Protein AF-E8V8D9-F1 (afdb_monomer_lite)

Sequence (292 aa):
MGFRNRLVLILILAASCVAQAQTLTTQAAMHTWVTSLYSFSPSKISKAQQSQKSQQMDQFWKDVKADPETTLPLLRVELADASNPPFFMMDGTSLLLSLSKETADGDLAAQALPRADLKDVVLSVYFSTVHDLSMSGADTTQAGLHILDDPKFRVSLPQHTTTLSQPISLVYLLLPVDQNLWLQAALDRFASEKDEVAQVSLLTLFFFSQTKEGDQILAATAQDSSRSETVRNEAAKWIKAAKDVSTAKSKVPGSEEQIRERRAKRLGNVSDEALSDAQDMTSRIIQLRRRK

Foldseek 3Di:
DPDPVVVVVVVVVVVVVVVVVVLVVVLVVVQVLQQVLQVDFQLPDDPVVVVVSVVSVVVVLVVCVVCVVSNLVSLLVQLVDLPGHQQCLLVSLVSNVVSDPDLVSLQSNLVSQLSHDPSRDDLQSLLVSLLVSLLVAHLNQSSLLSCLVDLQRWHQDPVARDIDHNLRSSLLNPLLYDCVRHVVVLVVCLVPDDDLSSLLSSLSNLLLVLDPVSLVCLVCQLPDPVDDPSNNVSSVVSVVVLVVLQVDDDDQDDDLVVLSNVLSVLSSDDHPVSVVSSVVSSSSNSNRVVVD

Radius of gyration: 24.05 Å; chains: 1; bounding box: 55×62×77 Å

Secondary structure (DSSP, 8-state):
--SHHHHHHHHHHHHHHHHHHHHHHHHHHHHHHHHHHH-S-GGGS-HHHHHHHHHHHHHHHHHHHH-HHHHHHHHHHHHH-TTS-HHHHHHHHHHHHHH---HHHHHHHHHHGGGS-TTSS-HHHHHHHHHHHHHTT---HHHHHHGGG-TT-EEEETTTTEEEEHHHHHHHHHTTS-HHHHHHHHHHHHHH---HHHHHHHHHHHHHHT-HHHHHHHHHHHH-TTS-HHHHHHHHHHHHHHHHHHHS-----S-HHHHHHHHHHHTTS-SHHHHHHHHHHHHHHHHHHTT-

pLDDT: mean 94.17, std 9.96, range [52.66, 98.94]

Organism: Terriglobus saanensis (strain ATCC BAA-1853 / DSM 23119 / SP1PR4) (NCBI:txid401053)

Structure (mmCIF, N/CA/C/O backbone):
data_AF-E8V8D9-F1
#
_entry.id   AF-E8V8D9-F1
#
loop_
_atom_site.group_PDB
_atom_site.id
_atom_site.type_symbol
_atom_site.label_atom_id
_atom_site.label_alt_id
_atom_site.label_comp_id
_atom_site.label_asym_id
_atom_site.label_entity_id
_atom_site.label_seq_id
_atom_site.pdbx_PDB_ins_code
_atom_site.Cartn_x
_atom_site.Cartn_y
_atom_site.Cartn_z
_atom_si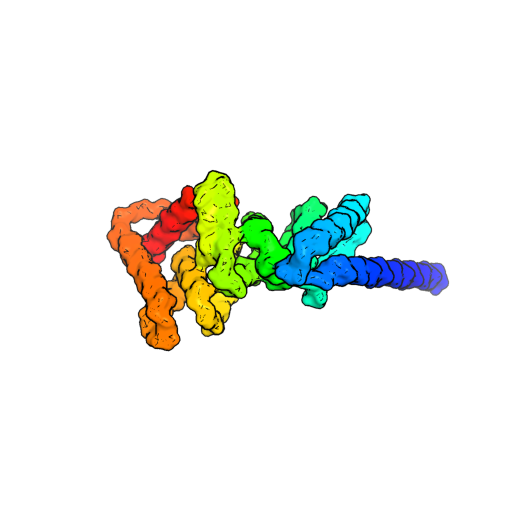te.occupancy
_atom_site.B_iso_or_equiv
_atom_site.auth_seq_id
_atom_site.auth_comp_id
_atom_site.auth_asym_id
_atom_site.auth_atom_id
_atom_site.pdbx_PDB_model_num
ATOM 1 N N . MET A 1 1 ? -6.639 -41.376 -47.874 1.00 52.66 1 MET A N 1
ATOM 2 C CA . MET A 1 1 ? -6.539 -40.075 -47.165 1.00 52.66 1 MET A CA 1
ATOM 3 C C . MET A 1 1 ? -5.257 -39.993 -46.311 1.00 52.66 1 MET A C 1
ATOM 5 O O . MET A 1 1 ? -5.349 -39.801 -45.110 1.00 52.66 1 MET A O 1
ATOM 9 N N . GLY A 1 2 ? -4.051 -40.168 -46.883 1.00 57.84 2 GLY A N 1
ATOM 10 C CA . GLY A 1 2 ? -2.847 -40.471 -46.070 1.00 57.84 2 GLY A CA 1
ATOM 11 C C . GLY A 1 2 ? -1.649 -39.512 -46.143 1.00 57.84 2 GLY A C 1
ATOM 12 O O . GLY A 1 2 ? -0.848 -39.508 -45.216 1.00 57.84 2 GLY A O 1
ATOM 13 N N . PHE A 1 3 ? -1.507 -38.700 -47.199 1.00 53.28 3 PHE A N 1
ATOM 14 C CA . PHE A 1 3 ? -0.262 -37.941 -47.442 1.00 53.28 3 PHE A CA 1
ATOM 15 C C . PHE A 1 3 ? -0.426 -36.414 -47.366 1.00 53.28 3 PHE A C 1
ATOM 17 O O . PHE A 1 3 ? 0.396 -35.740 -46.752 1.00 53.28 3 PHE A O 1
ATOM 24 N N . ARG A 1 4 ? -1.530 -35.854 -47.890 1.00 55.22 4 ARG A N 1
ATOM 25 C CA . ARG A 1 4 ? -1.790 -34.397 -47.837 1.00 55.22 4 ARG A CA 1
ATOM 26 C C . ARG A 1 4 ? -2.005 -33.882 -46.406 1.00 55.22 4 ARG A C 1
ATOM 28 O O . ARG A 1 4 ? -1.482 -32.828 -46.072 1.00 55.22 4 ARG A O 1
ATOM 35 N N . 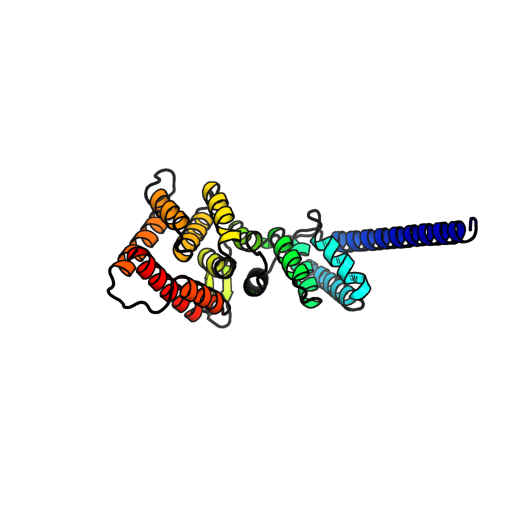ASN A 1 5 ? -2.653 -34.662 -45.533 1.00 55.91 5 ASN A N 1
ATOM 36 C CA . ASN A 1 5 ? -2.825 -34.286 -44.121 1.00 55.91 5 ASN A CA 1
ATOM 37 C C . ASN A 1 5 ? -1.514 -34.327 -43.318 1.00 55.91 5 ASN A C 1
ATOM 39 O O . ASN A 1 5 ? -1.389 -33.590 -42.348 1.00 55.91 5 ASN A O 1
ATOM 43 N N . ARG A 1 6 ? -0.523 -35.140 -43.716 1.00 60.22 6 ARG A N 1
ATOM 44 C CA . ARG A 1 6 ? 0.778 -35.209 -43.026 1.00 60.22 6 ARG A CA 1
ATOM 45 C C . ARG A 1 6 ? 1.677 -34.020 -43.372 1.00 60.22 6 ARG A C 1
ATOM 47 O O . ARG A 1 6 ? 2.356 -33.512 -42.491 1.00 60.22 6 ARG A O 1
ATOM 54 N N . LEU A 1 7 ? 1.636 -33.539 -44.617 1.00 60.78 7 LEU A N 1
ATOM 55 C CA . LEU A 1 7 ? 2.430 -32.379 -45.042 1.00 60.78 7 LEU A CA 1
ATOM 56 C C . LEU A 1 7 ? 1.933 -31.069 -44.405 1.00 60.78 7 LEU A C 1
ATOM 58 O O . LEU A 1 7 ? 2.740 -30.248 -43.981 1.00 60.78 7 LEU A O 1
ATOM 62 N N . VAL A 1 8 ? 0.609 -30.904 -44.284 1.00 61.59 8 VAL A N 1
ATOM 63 C CA . VAL A 1 8 ? -0.001 -29.743 -43.611 1.00 61.59 8 VAL A CA 1
ATOM 64 C C . VAL A 1 8 ? 0.321 -29.742 -42.113 1.00 61.59 8 VAL A C 1
ATOM 66 O O . VAL A 1 8 ? 0.660 -28.695 -41.572 1.00 61.59 8 VAL A O 1
ATOM 69 N N . LEU A 1 9 ? 0.307 -30.907 -41.452 1.00 62.16 9 LEU A N 1
ATOM 70 C CA . LEU A 1 9 ? 0.662 -31.002 -40.031 1.00 62.16 9 LEU A CA 1
ATOM 71 C C . LEU A 1 9 ? 2.132 -30.621 -39.765 1.00 62.16 9 LEU A C 1
ATOM 73 O O . LEU A 1 9 ? 2.420 -29.927 -38.796 1.00 62.16 9 LEU A O 1
ATOM 77 N N . ILE A 1 10 ? 3.054 -31.040 -40.641 1.00 64.06 10 ILE A N 1
ATOM 78 C CA . ILE A 1 10 ? 4.490 -30.727 -40.521 1.00 64.06 10 ILE A CA 1
ATOM 79 C C . ILE A 1 10 ? 4.758 -29.231 -40.759 1.00 64.06 10 ILE A C 1
ATOM 81 O O . ILE A 1 10 ? 5.558 -28.636 -40.040 1.00 64.06 10 ILE A O 1
ATOM 85 N N . LEU A 1 11 ? 4.063 -28.601 -41.714 1.00 62.53 11 LEU A N 1
ATOM 86 C CA . LEU A 1 11 ? 4.180 -27.158 -41.970 1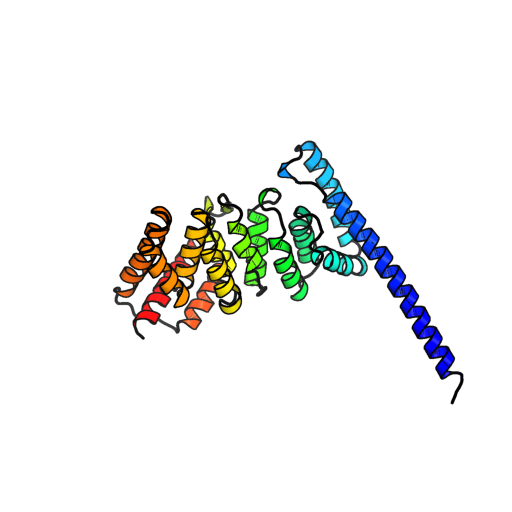.00 62.53 11 LEU A CA 1
ATOM 87 C C . LEU A 1 11 ? 3.650 -26.305 -40.805 1.00 62.53 11 LEU A C 1
ATOM 89 O O . LEU A 1 11 ? 4.269 -25.298 -40.470 1.00 62.53 11 LEU A O 1
ATOM 93 N N . ILE A 1 12 ? 2.558 -26.723 -40.154 1.00 62.66 12 ILE A N 1
ATOM 94 C CA . ILE A 1 12 ? 2.021 -26.029 -38.970 1.00 62.66 12 ILE A CA 1
ATOM 95 C C . ILE A 1 12 ? 2.999 -26.137 -37.787 1.00 62.66 12 ILE A C 1
ATOM 97 O O . ILE A 1 12 ? 3.279 -25.134 -37.137 1.00 62.66 12 ILE A O 1
ATOM 101 N N . LEU A 1 13 ? 3.584 -27.318 -37.553 1.00 62.44 13 LEU A N 1
ATOM 102 C CA . LEU A 1 13 ? 4.567 -27.524 -36.480 1.00 62.44 13 LEU A CA 1
ATOM 103 C C . LEU A 1 13 ? 5.852 -26.699 -36.681 1.00 62.44 13 LEU A C 1
ATOM 105 O O . LEU A 1 13 ? 6.349 -26.106 -35.726 1.00 62.44 13 LEU A O 1
ATOM 109 N N . ALA A 1 14 ? 6.370 -26.607 -37.911 1.00 61.59 14 ALA A N 1
ATOM 110 C CA . ALA A 1 14 ? 7.574 -25.823 -38.200 1.00 61.59 14 ALA A CA 1
ATOM 111 C C . ALA A 1 14 ? 7.356 -24.307 -38.027 1.00 61.59 14 ALA A C 1
ATOM 113 O O . ALA A 1 14 ? 8.237 -23.615 -37.517 1.00 61.59 14 ALA A O 1
ATOM 114 N N . ALA A 1 15 ? 6.177 -23.791 -38.397 1.00 61.41 15 ALA A N 1
ATOM 115 C CA . ALA A 1 15 ? 5.836 -22.379 -38.217 1.00 61.41 15 ALA A CA 1
ATOM 116 C C . ALA A 1 15 ? 5.723 -21.986 -36.730 1.00 61.41 15 ALA A C 1
ATOM 118 O O . ALA A 1 15 ? 6.167 -20.903 -36.345 1.00 61.41 15 ALA A O 1
ATOM 119 N N . SER A 1 16 ? 5.203 -22.875 -35.875 1.00 65.19 16 SER A N 1
ATOM 120 C CA . SER A 1 16 ? 5.123 -22.634 -34.427 1.00 65.19 16 SER A CA 1
ATOM 121 C C . SER A 1 16 ? 6.498 -22.541 -33.753 1.00 65.19 16 SER A C 1
ATOM 123 O O . SER A 1 16 ? 6.676 -21.713 -32.861 1.00 65.19 16 SER A O 1
ATOM 125 N N . CYS A 1 17 ? 7.488 -23.328 -34.192 1.00 64.19 17 CYS A N 1
ATOM 126 C CA . CYS A 1 17 ? 8.838 -23.284 -33.619 1.00 64.19 17 CYS A CA 1
ATOM 127 C C . CYS A 1 17 ? 9.584 -21.974 -33.929 1.00 64.19 17 CYS A C 1
ATOM 129 O O . CYS A 1 17 ? 10.284 -21.452 -33.063 1.00 64.19 17 CYS A O 1
ATOM 131 N N . VAL A 1 18 ? 9.428 -21.421 -35.140 1.00 70.00 18 VAL A N 1
ATOM 132 C CA . VAL A 1 18 ? 10.097 -20.162 -35.529 1.00 70.00 18 VAL A CA 1
ATOM 133 C C . VAL A 1 18 ? 9.517 -18.968 -34.766 1.00 70.00 18 VAL A C 1
ATOM 135 O O . VAL A 1 18 ? 10.277 -18.141 -34.264 1.00 70.00 18 VAL A O 1
ATOM 138 N N . ALA A 1 19 ? 8.191 -18.909 -34.607 1.00 67.12 19 ALA A N 1
ATOM 139 C CA . ALA A 1 19 ? 7.534 -17.844 -33.850 1.00 67.12 19 ALA A CA 1
ATOM 140 C C . ALA A 1 19 ? 7.977 -17.824 -32.374 1.00 67.12 19 ALA A C 1
ATOM 142 O O . ALA A 1 19 ? 8.321 -16.769 -31.850 1.00 67.12 19 ALA A O 1
ATOM 143 N N . GLN A 1 20 ? 8.061 -18.993 -31.726 1.00 70.00 20 GLN A N 1
ATOM 144 C CA . GLN A 1 20 ? 8.522 -19.096 -30.335 1.00 70.00 20 GLN A CA 1
ATOM 145 C C . GLN A 1 20 ? 9.980 -18.644 -30.156 1.00 70.00 20 GLN A C 1
ATOM 147 O O . GLN A 1 20 ? 10.289 -17.937 -29.197 1.00 70.00 20 GLN A O 1
ATOM 152 N N . ALA A 1 21 ? 10.877 -19.004 -31.080 1.00 67.62 21 ALA A N 1
ATOM 153 C CA . ALA A 1 21 ? 12.280 -18.589 -31.022 1.00 67.62 21 ALA A CA 1
ATOM 154 C C . ALA A 1 21 ? 12.450 -17.066 -31.174 1.00 67.62 21 ALA A C 1
ATOM 156 O O . ALA A 1 21 ? 13.284 -16.461 -30.494 1.00 67.62 21 ALA A O 1
ATOM 157 N N . GLN A 1 22 ? 11.635 -16.433 -32.024 1.00 74.75 22 GLN A N 1
ATOM 158 C CA . GLN A 1 22 ? 11.632 -14.980 -32.173 1.00 74.75 22 GLN A CA 1
ATOM 159 C C . GLN A 1 22 ? 11.125 -14.296 -30.898 1.00 74.75 22 GLN A C 1
ATOM 161 O O . GLN A 1 22 ? 11.797 -13.400 -30.396 1.00 74.75 22 GLN A O 1
ATOM 166 N N . THR A 1 23 ? 10.016 -14.764 -30.314 1.00 77.88 23 THR A N 1
ATOM 167 C CA . THR A 1 23 ? 9.485 -14.223 -29.051 1.00 77.88 23 THR A CA 1
ATOM 168 C C . THR A 1 23 ? 10.497 -14.318 -27.906 1.00 77.88 23 THR A C 1
ATOM 170 O O . THR A 1 23 ? 10.690 -13.339 -27.192 1.00 77.88 23 THR A O 1
ATOM 173 N N . LEU A 1 24 ? 11.194 -15.452 -27.753 1.00 78.81 24 LEU A N 1
ATOM 174 C CA . LEU A 1 24 ? 12.232 -15.614 -26.723 1.00 78.81 24 LEU A CA 1
ATOM 175 C C . LEU A 1 24 ? 13.404 -14.647 -26.923 1.00 78.81 24 LEU A C 1
ATOM 177 O O . LEU A 1 24 ? 13.909 -14.079 -25.957 1.00 78.81 24 LEU A O 1
ATOM 181 N N . THR A 1 25 ? 13.815 -14.435 -28.174 1.00 85.44 25 THR A N 1
ATOM 182 C CA . THR A 1 25 ? 14.891 -13.491 -28.506 1.00 85.44 25 THR A CA 1
ATOM 183 C C . THR A 1 25 ? 14.481 -12.057 -28.172 1.00 85.44 25 THR A C 1
ATOM 185 O O . THR A 1 25 ? 15.248 -11.320 -27.554 1.00 85.44 25 THR A O 1
ATOM 188 N N . THR A 1 26 ? 13.253 -11.672 -28.527 1.00 92.12 26 THR A N 1
ATOM 189 C CA . THR A 1 26 ? 12.708 -10.345 -28.227 1.00 92.12 26 THR A CA 1
ATOM 190 C C . THR A 1 26 ? 12.544 -10.127 -26.721 1.00 92.12 26 THR A C 1
ATOM 192 O O . THR A 1 26 ? 12.904 -9.061 -26.226 1.00 92.12 26 THR A O 1
ATOM 195 N N . GLN A 1 27 ? 12.089 -11.135 -25.970 1.00 96.38 27 GLN A N 1
ATOM 196 C CA . GLN A 1 27 ? 11.995 -11.044 -24.512 1.00 96.38 27 GLN A CA 1
ATOM 197 C C . GLN A 1 27 ? 13.373 -10.897 -23.858 1.00 96.38 27 GLN A C 1
ATOM 199 O O . GLN A 1 27 ? 13.558 -10.022 -23.021 1.00 96.38 27 GLN A O 1
ATOM 204 N N . ALA A 1 28 ? 14.367 -11.695 -24.261 1.00 96.12 28 ALA A N 1
ATOM 205 C CA . ALA A 1 28 ? 15.724 -11.586 -23.721 1.00 96.12 28 ALA A CA 1
ATOM 206 C C . ALA A 1 28 ? 16.354 -10.206 -23.997 1.00 96.12 28 ALA A C 1
ATOM 208 O O . ALA A 1 28 ? 17.082 -9.668 -23.156 1.00 96.12 28 ALA A O 1
ATOM 209 N N . ALA A 1 29 ? 16.053 -9.612 -25.157 1.00 96.69 29 ALA A N 1
ATOM 210 C CA . ALA A 1 29 ? 16.463 -8.250 -25.483 1.00 96.69 29 ALA A CA 1
ATOM 211 C C . ALA A 1 29 ? 15.774 -7.212 -24.580 1.00 96.69 29 ALA A C 1
ATOM 213 O O . ALA A 1 29 ? 16.458 -6.334 -24.053 1.00 96.69 29 ALA A O 1
ATOM 214 N N . MET A 1 30 ? 14.459 -7.341 -24.350 1.00 97.50 30 MET A N 1
ATOM 215 C CA . MET A 1 30 ? 13.713 -6.485 -23.417 1.00 97.50 30 MET A CA 1
ATOM 216 C C . MET A 1 30 ? 14.294 -6.569 -22.002 1.00 97.50 30 MET A C 1
ATOM 218 O O . MET A 1 30 ? 14.603 -5.538 -21.408 1.00 97.50 30 MET A O 1
ATOM 222 N N . HIS A 1 31 ? 14.536 -7.781 -21.506 1.00 98.12 31 HIS A N 1
ATOM 223 C CA . HIS A 1 31 ? 15.128 -8.008 -20.192 1.00 98.12 31 HIS A CA 1
ATOM 224 C C . HIS A 1 31 ? 16.510 -7.363 -20.065 1.00 98.12 31 HIS A C 1
ATOM 226 O O . HIS A 1 31 ? 16.802 -6.654 -19.102 1.00 98.12 31 HIS A O 1
ATOM 232 N N . THR A 1 32 ? 17.372 -7.546 -21.071 1.00 97.94 32 THR A N 1
ATOM 233 C CA . THR A 1 32 ? 18.700 -6.909 -21.107 1.00 97.94 32 THR A CA 1
ATOM 234 C C . THR A 1 32 ? 18.581 -5.384 -21.085 1.00 97.94 32 THR A C 1
ATOM 236 O O . THR A 1 32 ? 19.346 -4.697 -20.402 1.00 97.94 32 THR A O 1
ATOM 239 N N . TRP A 1 33 ? 17.607 -4.828 -21.806 1.00 97.25 33 TRP A N 1
ATOM 240 C CA . TRP A 1 33 ? 17.373 -3.391 -21.827 1.00 97.25 33 TRP A CA 1
ATOM 241 C C . TRP A 1 33 ? 16.914 -2.874 -20.461 1.00 97.25 33 TRP A C 1
ATOM 243 O O . TRP A 1 33 ? 17.556 -1.976 -19.915 1.00 97.25 33 TRP A O 1
ATOM 253 N N . VAL A 1 34 ? 15.884 -3.487 -19.870 1.00 98.31 34 VAL A N 1
ATOM 254 C CA . VAL A 1 34 ? 15.363 -3.141 -18.539 1.00 98.31 34 VAL A CA 1
ATOM 255 C C . VAL A 1 34 ? 16.462 -3.243 -17.485 1.00 98.31 34 VAL A C 1
ATOM 257 O O . VAL A 1 34 ? 16.749 -2.271 -16.785 1.00 98.31 34 VAL A O 1
ATOM 260 N N . THR A 1 35 ? 17.147 -4.380 -17.400 1.00 98.06 35 THR A N 1
ATOM 261 C CA . THR A 1 35 ? 18.202 -4.580 -16.400 1.00 98.06 35 THR A CA 1
ATOM 262 C C . THR A 1 35 ? 19.341 -3.577 -16.575 1.00 98.06 35 THR A C 1
ATOM 264 O O . THR A 1 35 ? 19.741 -2.944 -15.598 1.00 98.06 35 THR A O 1
ATOM 267 N N . SER A 1 36 ? 19.834 -3.333 -17.792 1.00 97.25 36 SER A N 1
ATOM 268 C CA . SER A 1 36 ? 20.916 -2.357 -18.018 1.00 97.25 36 SER A CA 1
ATOM 269 C C . SER A 1 36 ? 20.518 -0.914 -17.673 1.00 97.25 36 SER A C 1
ATOM 271 O O . SER A 1 36 ? 21.331 -0.135 -17.156 1.00 97.25 36 SER A O 1
ATOM 273 N N . LEU A 1 37 ? 19.260 -0.552 -17.926 1.00 97.69 37 LEU A N 1
ATOM 274 C CA . LEU A 1 37 ? 18.743 0.788 -17.696 1.00 97.69 37 LEU A CA 1
ATOM 275 C C . LEU A 1 37 ? 18.504 1.047 -16.205 1.00 97.69 37 LEU A C 1
ATOM 277 O O . LEU A 1 37 ? 19.009 2.052 -15.691 1.00 97.69 37 LEU A O 1
ATOM 281 N N . TYR A 1 38 ? 17.827 0.116 -15.522 1.00 98.19 38 TYR A N 1
ATOM 282 C CA . TYR A 1 38 ? 17.309 0.265 -14.156 1.00 98.19 38 TYR A CA 1
ATOM 283 C C . TYR A 1 38 ? 18.182 -0.353 -13.052 1.00 98.19 38 TYR A C 1
ATOM 285 O O . TYR A 1 38 ? 17.826 -0.232 -11.883 1.00 98.19 38 TYR A O 1
ATOM 293 N N . SER A 1 39 ? 19.333 -0.969 -13.360 1.00 96.94 39 SER A N 1
ATOM 294 C CA . SER A 1 39 ? 20.279 -1.482 -12.343 1.00 96.94 39 SER A CA 1
ATOM 295 C C . SER A 1 39 ? 21.044 -0.362 -11.617 1.00 96.94 39 SER A C 1
ATOM 297 O O . SER A 1 39 ? 22.272 -0.274 -11.669 1.00 96.94 39 SER A O 1
ATOM 299 N N . PHE A 1 40 ? 20.318 0.533 -10.950 1.00 96.81 40 PHE A N 1
ATOM 300 C CA . PHE A 1 40 ? 20.836 1.580 -10.076 1.00 96.81 40 PHE A CA 1
ATOM 301 C C . PHE A 1 40 ? 19.792 1.941 -9.009 1.00 96.81 40 PHE A C 1
ATOM 303 O O . PHE A 1 40 ? 18.607 1.671 -9.173 1.00 96.81 40 PHE A O 1
ATOM 310 N N . SER A 1 41 ? 20.232 2.593 -7.933 1.00 97.31 41 SER A N 1
ATOM 311 C CA . SER A 1 41 ? 19.342 3.185 -6.926 1.00 97.31 41 SER A CA 1
ATOM 312 C C . SER A 1 41 ? 19.360 4.707 -7.066 1.00 97.31 41 SER A C 1
ATOM 314 O O . SER A 1 41 ? 20.418 5.297 -6.805 1.00 97.31 41 SER A O 1
ATOM 316 N N . PRO A 1 42 ? 18.252 5.366 -7.461 1.00 96.88 42 PRO A N 1
ATOM 317 C CA . PRO A 1 42 ? 18.132 6.823 -7.488 1.00 96.88 42 PRO A CA 1
ATOM 318 C C . PRO A 1 42 ? 18.707 7.529 -6.252 1.00 96.88 42 PRO A C 1
ATOM 320 O O . PRO A 1 42 ? 19.456 8.497 -6.398 1.00 96.88 42 PRO A O 1
ATOM 323 N N . SER A 1 43 ? 18.455 7.014 -5.046 1.00 96.69 43 SER A N 1
ATOM 324 C CA . SER A 1 43 ? 18.944 7.576 -3.776 1.00 96.69 43 SER A CA 1
ATOM 325 C C . SER A 1 43 ? 20.466 7.503 -3.581 1.00 96.69 43 SER A C 1
ATOM 327 O O . SER A 1 43 ? 21.005 8.192 -2.714 1.00 96.69 43 SER A O 1
ATOM 329 N N . LYS A 1 44 ? 21.179 6.694 -4.377 1.00 97.50 44 LYS A N 1
ATOM 330 C CA . LYS A 1 44 ? 22.628 6.446 -4.250 1.00 97.50 44 LYS A CA 1
ATOM 331 C C . LYS A 1 44 ? 23.472 7.117 -5.335 1.00 97.50 44 LYS A C 1
ATOM 333 O O . LYS A 1 44 ? 24.692 6.964 -5.329 1.00 97.50 44 LYS A O 1
ATOM 338 N N . ILE A 1 45 ? 22.853 7.842 -6.264 1.00 97.38 45 ILE A N 1
ATOM 339 C CA . ILE A 1 45 ? 23.546 8.531 -7.358 1.00 97.38 45 ILE A CA 1
ATOM 340 C C . ILE A 1 45 ? 23.362 10.049 -7.267 1.00 97.38 45 ILE A C 1
ATOM 342 O O . ILE A 1 45 ? 22.433 10.557 -6.642 1.00 97.38 45 ILE A O 1
ATOM 346 N N . SER A 1 46 ? 24.270 10.798 -7.891 1.00 97.81 46 SER A N 1
ATOM 347 C CA . SER A 1 46 ? 24.198 12.262 -7.922 1.00 97.81 46 SER A CA 1
ATOM 348 C C . SER A 1 46 ? 23.037 12.765 -8.786 1.00 97.81 46 SER A C 1
ATOM 350 O O . SER A 1 46 ? 22.607 12.096 -9.724 1.00 97.81 46 SER A O 1
ATOM 352 N N . LYS A 1 47 ? 22.588 14.006 -8.559 1.00 96.25 47 LYS A N 1
ATOM 353 C CA . LYS A 1 47 ? 21.550 14.650 -9.389 1.00 96.25 47 LYS A CA 1
ATOM 354 C C . LYS A 1 47 ? 21.909 14.699 -10.880 1.00 96.25 47 LYS A C 1
ATOM 356 O O . LYS A 1 47 ? 21.034 14.554 -11.726 1.00 96.25 47 LYS A O 1
ATOM 361 N N . ALA A 1 48 ? 23.190 14.883 -11.208 1.00 97.31 48 ALA A N 1
ATOM 362 C CA . ALA A 1 48 ? 23.657 14.873 -12.595 1.00 97.31 48 ALA A CA 1
ATOM 363 C C . ALA A 1 48 ? 23.477 13.486 -13.237 1.00 97.31 48 ALA A C 1
ATOM 365 O O . ALA A 1 48 ? 22.963 13.384 -14.349 1.00 97.31 48 ALA A O 1
ATOM 366 N N . GLN A 1 49 ? 23.820 12.418 -12.507 1.00 97.31 49 GLN A N 1
ATOM 367 C CA . GLN A 1 49 ? 23.594 11.039 -12.951 1.00 97.31 49 GLN A CA 1
ATOM 368 C C . GLN A 1 49 ? 22.101 10.705 -13.041 1.00 97.31 49 GLN A C 1
ATOM 370 O O . GLN A 1 49 ? 21.696 10.052 -13.998 1.00 97.31 49 GLN A O 1
ATOM 375 N N . GLN A 1 50 ? 21.278 11.179 -12.096 1.00 95.44 50 GLN A N 1
ATOM 376 C CA . GLN A 1 50 ? 19.820 11.009 -12.154 1.00 95.44 50 GLN A CA 1
ATOM 377 C C . GLN A 1 50 ? 19.246 11.644 -13.423 1.00 95.44 50 GLN A C 1
ATOM 379 O O . GLN A 1 50 ? 18.482 10.996 -14.126 1.00 95.44 50 GLN A O 1
ATOM 384 N N . SER A 1 51 ? 19.661 12.870 -13.760 1.00 96.31 51 SER A N 1
ATOM 385 C CA . SER A 1 51 ? 19.224 13.559 -14.982 1.00 96.31 51 SER A CA 1
ATOM 386 C C . SER A 1 51 ? 19.604 12.784 -16.249 1.00 96.31 51 SER A C 1
ATOM 388 O O . SER A 1 51 ? 18.762 12.553 -17.114 1.00 96.31 51 SER A O 1
ATOM 390 N N . GLN A 1 52 ? 20.847 12.294 -16.329 1.00 96.81 52 GLN A N 1
ATOM 391 C CA . GLN A 1 52 ? 21.292 11.471 -17.456 1.00 96.81 52 GLN A CA 1
ATOM 392 C C . GLN A 1 52 ? 20.491 10.164 -17.570 1.00 96.81 52 GLN A C 1
ATOM 394 O O . GLN A 1 52 ? 20.082 9.787 -18.666 1.00 96.81 52 GLN A O 1
ATOM 399 N N . LYS A 1 53 ? 20.250 9.476 -16.447 1.00 97.06 53 LYS A N 1
ATOM 400 C CA . LYS A 1 53 ? 19.441 8.252 -16.412 1.00 97.06 53 LYS A CA 1
ATOM 401 C C . LYS A 1 53 ? 17.985 8.518 -16.790 1.00 97.06 53 LYS A C 1
ATOM 403 O O . LYS A 1 53 ? 17.428 7.746 -17.559 1.00 97.06 53 LYS A O 1
ATOM 408 N N . SER A 1 54 ? 17.406 9.630 -16.338 1.00 96.38 54 SER A N 1
ATOM 409 C CA . SER A 1 54 ? 16.047 10.051 -16.704 1.00 96.38 54 SER A CA 1
ATOM 410 C C . SER A 1 54 ? 15.878 10.168 -18.213 1.00 96.38 54 SER A C 1
ATOM 412 O O . SER A 1 54 ? 14.943 9.599 -18.752 1.00 96.38 54 SER A O 1
ATOM 414 N N . GLN A 1 55 ? 16.825 10.796 -18.915 1.00 97.50 55 GLN A N 1
ATOM 415 C CA . GLN A 1 55 ? 16.758 10.920 -20.377 1.00 97.50 55 GLN A CA 1
ATOM 416 C C . GLN A 1 55 ? 16.776 9.558 -21.090 1.00 97.50 55 GLN A C 1
ATOM 418 O O . GLN A 1 55 ? 16.110 9.377 -22.107 1.00 97.50 55 GLN A O 1
ATOM 423 N N . GLN A 1 56 ? 17.530 8.589 -20.562 1.00 97.56 56 GLN A N 1
ATOM 424 C CA . GLN A 1 56 ? 17.548 7.224 -21.097 1.00 97.56 56 GLN A CA 1
ATOM 425 C C . GLN A 1 56 ? 16.214 6.504 -20.849 1.00 97.56 56 GLN A C 1
ATOM 427 O O . GLN A 1 56 ? 15.731 5.801 -21.734 1.00 97.56 56 GLN A O 1
ATOM 432 N N . MET A 1 57 ? 15.610 6.705 -19.674 1.00 97.88 57 MET A N 1
ATOM 433 C CA . MET A 1 57 ? 14.287 6.163 -19.343 1.00 97.88 57 MET A CA 1
ATOM 434 C C . MET A 1 57 ? 13.180 6.795 -20.187 1.00 97.88 57 MET A C 1
ATOM 436 O O . MET A 1 57 ? 12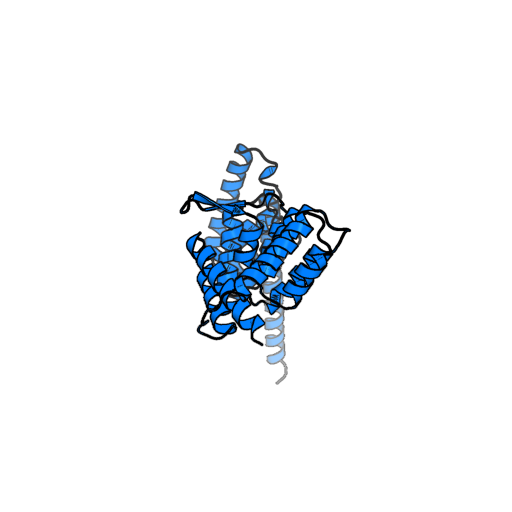.329 6.073 -20.694 1.00 97.88 57 MET A O 1
ATOM 440 N N . ASP A 1 58 ? 13.235 8.103 -20.439 1.00 98.00 58 ASP A N 1
ATOM 441 C CA . ASP A 1 58 ? 12.284 8.794 -21.316 1.00 98.00 58 ASP A CA 1
ATOM 442 C C . ASP A 1 58 ? 12.311 8.218 -22.738 1.00 98.00 58 ASP A C 1
ATOM 444 O O . ASP A 1 58 ? 11.266 8.021 -23.364 1.00 98.00 58 ASP A O 1
ATOM 448 N N . GLN A 1 59 ? 13.509 7.908 -23.245 1.00 97.81 59 GLN A N 1
ATOM 449 C CA . GLN A 1 59 ? 13.663 7.267 -24.547 1.00 97.81 59 GLN A CA 1
ATOM 450 C C . GLN A 1 59 ? 13.084 5.843 -24.544 1.00 97.81 59 GLN A C 1
ATOM 452 O O . GLN A 1 59 ? 12.324 5.508 -25.449 1.00 97.81 59 GLN A O 1
ATOM 457 N N . PHE A 1 60 ? 13.347 5.046 -23.502 1.00 98.06 60 PHE A N 1
ATOM 458 C CA . PHE A 1 60 ? 12.716 3.731 -23.326 1.00 98.06 60 PHE A CA 1
ATOM 459 C C . PHE A 1 60 ? 11.182 3.826 -23.315 1.00 98.06 60 PHE A C 1
ATOM 461 O O . PHE A 1 60 ? 10.515 3.122 -24.070 1.00 98.06 60 PHE A O 1
ATOM 468 N N . TRP A 1 61 ? 10.612 4.752 -22.539 1.00 98.38 61 TRP A N 1
ATOM 469 C CA . TRP A 1 61 ? 9.167 4.993 -22.495 1.00 98.38 61 TRP A CA 1
ATOM 470 C C . TRP A 1 61 ? 8.599 5.357 -23.863 1.00 98.38 61 TRP A C 1
ATOM 472 O O . TRP A 1 61 ? 7.537 4.864 -24.241 1.00 98.38 61 TRP A O 1
ATOM 482 N N . LYS A 1 62 ? 9.286 6.233 -24.602 1.00 98.38 62 LYS A N 1
ATOM 483 C CA . LYS A 1 62 ? 8.876 6.642 -25.946 1.00 98.38 62 LYS A CA 1
ATOM 484 C C . LYS A 1 62 ? 8.838 5.453 -26.902 1.00 98.38 62 LYS A C 1
ATOM 486 O O . LYS A 1 62 ? 7.877 5.333 -27.656 1.00 98.38 62 LYS A O 1
ATOM 491 N N . ASP A 1 63 ? 9.847 4.593 -26.853 1.00 97.19 63 ASP A N 1
ATOM 492 C CA . ASP A 1 63 ? 9.959 3.442 -27.746 1.00 97.19 63 ASP A CA 1
ATOM 493 C C . ASP A 1 63 ? 8.916 2.364 -27.419 1.00 97.19 63 ASP A C 1
ATOM 495 O O . ASP A 1 63 ? 8.262 1.861 -28.330 1.00 97.19 63 ASP A O 1
ATOM 499 N N . VAL A 1 64 ? 8.659 2.086 -26.134 1.00 97.69 64 VAL A N 1
ATOM 500 C CA . VAL A 1 64 ? 7.552 1.202 -25.718 1.00 97.69 64 VAL A CA 1
ATOM 501 C C . VAL A 1 64 ? 6.201 1.780 -26.162 1.00 97.69 64 VAL A C 1
ATOM 503 O O . VAL A 1 64 ? 5.359 1.077 -26.714 1.00 97.69 64 VAL A O 1
ATOM 506 N N . LYS A 1 65 ? 5.985 3.090 -25.997 1.00 98.00 65 LYS A N 1
ATOM 507 C CA . LYS A 1 65 ? 4.736 3.752 -26.416 1.00 98.00 65 LYS A CA 1
ATOM 508 C C . LYS A 1 65 ? 4.547 3.826 -27.932 1.00 98.00 65 LYS A C 1
ATOM 510 O O . LYS A 1 65 ? 3.416 4.008 -28.374 1.00 98.00 65 LYS A O 1
ATOM 515 N N . ALA A 1 66 ? 5.619 3.731 -28.716 1.00 98.12 66 ALA A N 1
ATOM 516 C CA . ALA A 1 66 ? 5.549 3.820 -30.172 1.00 98.12 66 ALA A CA 1
ATOM 517 C C . ALA A 1 66 ? 4.958 2.557 -30.817 1.00 98.12 66 ALA A C 1
ATOM 519 O O . ALA A 1 66 ? 4.334 2.661 -31.871 1.00 98.12 66 ALA A O 1
ATOM 520 N N . ASP A 1 67 ? 5.131 1.392 -30.187 1.00 97.00 67 ASP A N 1
ATOM 521 C CA . ASP A 1 67 ? 4.588 0.114 -30.654 1.00 97.00 67 ASP A CA 1
ATOM 522 C C . ASP A 1 67 ? 4.085 -0.739 -29.471 1.00 97.00 67 ASP A C 1
ATOM 524 O O . ASP A 1 67 ? 4.740 -1.702 -29.048 1.00 97.00 67 ASP A O 1
ATOM 528 N N . PRO A 1 68 ? 2.932 -0.376 -28.877 1.00 96.31 68 PRO A N 1
ATOM 529 C CA . PRO A 1 68 ? 2.394 -1.090 -27.726 1.00 96.31 68 PRO A CA 1
ATOM 530 C C . PRO A 1 68 ? 1.947 -2.516 -28.071 1.00 96.31 68 PRO A C 1
ATOM 532 O O . PRO A 1 68 ? 1.997 -3.376 -27.198 1.00 96.31 68 PRO A O 1
ATOM 535 N N . GLU A 1 69 ? 1.556 -2.803 -29.319 1.00 95.81 69 GLU A N 1
ATOM 536 C CA . GLU A 1 69 ? 1.148 -4.156 -29.729 1.00 95.81 69 GLU A CA 1
ATOM 537 C C . GLU A 1 69 ? 2.296 -5.159 -29.561 1.00 95.81 69 GLU A C 1
ATOM 539 O O . GLU A 1 69 ? 2.086 -6.271 -29.070 1.00 95.81 69 GLU A O 1
ATOM 544 N N . THR A 1 70 ? 3.522 -4.743 -29.892 1.00 95.56 70 THR A N 1
ATOM 545 C CA . THR A 1 70 ? 4.720 -5.573 -29.720 1.00 95.56 70 THR A CA 1
ATOM 546 C C . THR A 1 70 ? 5.279 -5.513 -28.299 1.00 95.56 70 THR A C 1
ATOM 548 O O . THR A 1 70 ? 5.719 -6.530 -27.763 1.00 95.56 70 THR A O 1
ATOM 551 N N . THR A 1 71 ? 5.308 -4.333 -27.676 1.00 96.44 71 THR A N 1
ATOM 552 C CA . THR A 1 71 ? 6.090 -4.112 -26.446 1.00 96.44 71 THR A CA 1
ATOM 553 C C . THR A 1 71 ? 5.314 -4.348 -25.154 1.00 96.44 71 THR A C 1
ATOM 555 O O . THR A 1 71 ? 5.913 -4.760 -24.159 1.00 96.44 71 THR A O 1
ATOM 558 N N . LEU A 1 72 ? 3.990 -4.161 -25.146 1.00 97.50 72 LEU A N 1
ATOM 559 C CA . LEU A 1 72 ? 3.167 -4.349 -23.949 1.00 97.50 72 LEU A CA 1
ATOM 560 C C . LEU A 1 72 ? 3.201 -5.799 -23.425 1.00 97.50 72 LEU A C 1
ATOM 562 O O . LEU A 1 72 ? 3.378 -5.974 -22.217 1.00 97.50 72 LEU A O 1
ATOM 566 N N . PRO A 1 73 ? 3.118 -6.854 -24.268 1.00 98.12 73 PRO A N 1
ATOM 567 C CA . PRO A 1 73 ? 3.302 -8.230 -23.803 1.00 98.12 73 PRO A CA 1
ATOM 568 C C . PRO A 1 73 ? 4.662 -8.464 -23.134 1.00 98.12 73 PRO A C 1
ATOM 570 O O . PRO A 1 73 ? 4.729 -9.164 -22.127 1.00 98.12 73 PRO A O 1
ATOM 573 N N . LEU A 1 74 ? 5.730 -7.845 -23.648 1.00 98.12 74 LEU A N 1
ATOM 574 C CA . LEU A 1 74 ? 7.077 -7.974 -23.084 1.00 98.12 74 LEU A CA 1
ATOM 575 C C . LEU A 1 74 ? 7.179 -7.260 -21.734 1.00 98.12 74 LEU A C 1
ATOM 577 O O . LEU A 1 74 ? 7.732 -7.812 -20.787 1.00 98.12 74 LEU A O 1
ATOM 581 N N . LEU A 1 75 ? 6.601 -6.056 -21.632 1.00 98.56 75 LEU A N 1
ATOM 582 C CA . LEU A 1 75 ? 6.542 -5.282 -20.392 1.00 98.56 75 LEU A CA 1
ATOM 583 C C . LEU A 1 75 ? 5.813 -6.050 -19.282 1.00 98.56 75 LEU A C 1
ATOM 585 O O . LEU A 1 75 ? 6.265 -6.046 -18.139 1.00 98.56 75 LEU A O 1
ATOM 589 N N . ARG A 1 76 ? 4.721 -6.750 -19.616 1.00 98.69 76 ARG A N 1
ATOM 590 C CA . ARG A 1 76 ? 3.997 -7.609 -18.666 1.00 98.69 76 ARG A CA 1
ATOM 591 C C . ARG A 1 76 ? 4.888 -8.724 -18.112 1.00 98.69 76 ARG A C 1
ATOM 593 O O . ARG A 1 76 ? 4.873 -8.971 -16.909 1.00 98.69 76 ARG A O 1
ATOM 600 N N . VAL A 1 77 ? 5.690 -9.364 -18.966 1.00 98.56 77 VAL A N 1
ATOM 601 C CA . VAL A 1 77 ? 6.650 -10.396 -18.537 1.00 98.56 77 VAL A CA 1
ATOM 602 C C . VAL A 1 77 ? 7.717 -9.801 -17.616 1.00 98.56 77 VAL A C 1
ATOM 604 O O . VAL A 1 77 ? 7.983 -10.372 -16.562 1.00 98.56 77 VAL A O 1
ATOM 607 N N . GLU A 1 78 ? 8.271 -8.632 -17.949 1.00 98.62 78 GLU A N 1
ATOM 608 C CA . GLU A 1 78 ? 9.271 -7.975 -17.095 1.00 98.62 78 GLU A CA 1
ATOM 609 C C . GLU A 1 78 ? 8.693 -7.570 -15.730 1.00 98.62 78 GLU A C 1
ATOM 611 O O . GLU A 1 78 ? 9.352 -7.719 -14.703 1.00 98.62 78 GLU A O 1
ATOM 616 N N . LEU A 1 79 ? 7.447 -7.094 -15.675 1.00 98.62 79 LEU A N 1
ATOM 617 C CA . LEU A 1 79 ? 6.798 -6.774 -14.401 1.00 98.62 79 LEU A CA 1
ATOM 618 C C . LEU A 1 79 ? 6.467 -8.025 -13.583 1.00 98.62 79 LEU A C 1
ATOM 620 O O . LEU A 1 79 ? 6.477 -7.962 -12.356 1.00 98.62 79 LEU A O 1
ATOM 624 N N . ALA A 1 80 ? 6.224 -9.172 -14.215 1.00 98.50 80 ALA A N 1
ATOM 625 C CA . ALA A 1 80 ? 6.040 -10.439 -13.511 1.00 98.50 80 ALA A CA 1
ATOM 626 C C . ALA A 1 80 ? 7.358 -11.014 -12.952 1.00 98.50 80 ALA A C 1
ATOM 628 O O . ALA A 1 80 ? 7.329 -11.779 -11.988 1.00 98.50 80 ALA A O 1
ATOM 629 N N . ASP A 1 81 ? 8.513 -10.631 -13.503 1.00 98.12 81 ASP A N 1
ATOM 630 C CA . ASP A 1 81 ? 9.818 -11.140 -13.078 1.00 98.12 81 ASP A CA 1
ATOM 631 C C . ASP A 1 81 ? 10.292 -10.489 -11.765 1.00 98.12 81 ASP A C 1
ATOM 633 O O . ASP A 1 81 ? 10.575 -9.292 -11.682 1.00 98.12 81 ASP A O 1
ATOM 637 N N . ALA A 1 82 ? 10.390 -11.292 -10.704 1.00 94.75 82 ALA A N 1
ATOM 638 C CA . ALA A 1 82 ? 10.842 -10.851 -9.385 1.00 94.75 82 ALA A CA 1
ATOM 639 C C . ALA A 1 82 ? 12.346 -10.533 -9.311 1.00 94.75 82 ALA A C 1
ATOM 641 O O . ALA A 1 82 ? 12.781 -9.927 -8.333 1.00 94.75 82 ALA A O 1
ATOM 642 N N . SER A 1 83 ? 13.137 -10.930 -10.311 1.00 96.44 83 SER A N 1
ATOM 643 C CA . SER A 1 83 ? 14.572 -10.638 -10.380 1.00 96.44 83 SER A CA 1
ATOM 644 C C . SER A 1 83 ? 14.885 -9.242 -10.926 1.00 96.44 83 SER A C 1
ATOM 646 O O . SER A 1 83 ? 16.020 -8.774 -10.802 1.00 96.44 83 SER A O 1
ATOM 648 N N . ASN A 1 84 ? 13.889 -8.562 -11.501 1.00 98.44 84 ASN A N 1
ATOM 649 C CA . ASN A 1 84 ? 14.083 -7.243 -12.081 1.00 98.44 84 ASN A CA 1
ATOM 650 C C . ASN A 1 84 ? 14.370 -6.160 -11.024 1.00 98.44 84 ASN A C 1
ATOM 652 O O . ASN A 1 84 ? 13.938 -6.276 -9.873 1.00 98.44 84 ASN A O 1
ATOM 656 N N . PRO A 1 85 ? 15.082 -5.076 -11.398 1.00 98.31 85 PRO A N 1
ATOM 657 C CA . PRO A 1 85 ? 15.489 -4.047 -10.447 1.00 98.31 85 PRO A CA 1
ATOM 658 C C . PRO A 1 85 ? 14.300 -3.405 -9.704 1.00 98.31 85 PRO A C 1
ATOM 660 O O . PRO A 1 85 ? 13.311 -3.047 -10.346 1.00 98.31 85 PRO A O 1
ATOM 663 N N . PRO A 1 86 ? 14.398 -3.147 -8.384 1.00 98.06 86 PRO A N 1
ATOM 664 C CA . PRO A 1 86 ? 13.302 -2.562 -7.603 1.00 98.06 86 PRO A CA 1
ATOM 665 C C . PRO A 1 86 ? 12.765 -1.241 -8.164 1.00 98.06 86 PRO A C 1
ATOM 667 O O . PRO A 1 86 ? 11.559 -1.016 -8.184 1.00 98.06 86 PRO A O 1
ATOM 670 N N . PHE A 1 87 ? 13.637 -0.366 -8.675 1.00 97.88 87 PHE A N 1
ATOM 671 C CA . PHE A 1 87 ? 13.199 0.909 -9.244 1.00 97.88 87 PHE A CA 1
ATOM 672 C C . PHE A 1 87 ? 12.317 0.726 -10.496 1.00 97.88 87 PHE A C 1
ATOM 674 O O . PHE A 1 87 ? 11.356 1.472 -10.690 1.00 97.88 87 PHE A O 1
ATOM 681 N N . PHE A 1 88 ? 12.571 -0.320 -11.293 1.00 98.56 88 PHE A N 1
ATOM 682 C CA . PHE A 1 88 ? 11.735 -0.665 -12.445 1.00 98.56 88 PHE A CA 1
ATOM 683 C C . PHE A 1 88 ? 10.321 -1.092 -12.033 1.00 98.56 88 PHE A C 1
ATOM 685 O O . PHE A 1 88 ? 9.377 -0.821 -12.764 1.00 98.56 88 PHE A O 1
ATOM 692 N N . MET A 1 89 ? 10.134 -1.695 -10.856 1.00 98.50 89 MET A N 1
ATOM 693 C CA . MET A 1 89 ? 8.805 -2.132 -10.405 1.00 98.50 89 MET A CA 1
ATOM 694 C C . MET A 1 89 ? 7.816 -0.968 -10.299 1.00 98.50 89 MET A C 1
ATOM 696 O O . MET A 1 89 ? 6.644 -1.124 -10.632 1.00 98.50 89 MET A O 1
ATOM 700 N N . MET A 1 90 ? 8.285 0.214 -9.890 1.00 98.06 90 MET A N 1
ATOM 701 C CA . MET A 1 90 ? 7.461 1.423 -9.851 1.00 98.06 90 MET A CA 1
ATOM 702 C C . MET A 1 90 ? 7.324 2.071 -11.234 1.00 98.06 90 MET A C 1
ATOM 704 O O . MET A 1 90 ? 6.219 2.399 -11.675 1.00 98.06 90 MET A O 1
ATOM 708 N N . ASP A 1 91 ? 8.446 2.269 -11.925 1.00 98.31 91 ASP A N 1
ATOM 709 C CA . ASP A 1 91 ? 8.468 2.995 -13.196 1.00 98.31 91 ASP A CA 1
ATOM 710 C C . ASP A 1 91 ? 7.776 2.207 -14.323 1.00 98.31 91 ASP A C 1
ATOM 712 O O . ASP A 1 91 ? 6.896 2.723 -15.010 1.00 98.31 91 ASP A O 1
ATOM 716 N N . GLY A 1 92 ? 8.073 0.911 -14.435 1.00 98.44 92 GLY A N 1
ATOM 717 C CA . GLY A 1 92 ? 7.426 -0.012 -15.363 1.00 98.44 92 GLY A CA 1
ATOM 718 C C . GLY A 1 92 ? 5.929 -0.172 -15.092 1.00 98.44 92 GLY A C 1
ATOM 719 O O . GLY A 1 92 ? 5.148 -0.206 -16.040 1.00 98.44 92 GLY A O 1
ATOM 720 N N . THR A 1 93 ? 5.500 -0.182 -13.823 1.00 98.69 93 THR A N 1
ATOM 721 C CA . THR A 1 93 ? 4.068 -0.165 -13.468 1.00 98.69 93 THR A CA 1
ATOM 722 C C . THR A 1 93 ? 3.396 1.115 -13.961 1.00 98.69 93 THR A C 1
ATOM 724 O O . THR A 1 93 ? 2.322 1.068 -14.560 1.00 98.69 93 THR A O 1
ATOM 727 N N . SER A 1 94 ? 4.046 2.265 -13.772 1.00 98.44 94 SER A N 1
ATOM 728 C CA . SER A 1 94 ? 3.534 3.551 -14.259 1.00 98.44 94 SER A CA 1
ATOM 729 C C . SER A 1 94 ? 3.397 3.556 -15.787 1.00 98.44 94 SER A C 1
ATOM 731 O O . SER A 1 94 ? 2.393 4.029 -16.326 1.00 98.44 94 SER A O 1
ATOM 733 N N . LEU A 1 95 ? 4.371 2.971 -16.492 1.00 98.56 95 LEU A N 1
ATOM 734 C CA . LEU A 1 95 ? 4.326 2.797 -17.941 1.00 98.56 95 LEU A CA 1
ATOM 735 C C . LEU A 1 95 ? 3.177 1.869 -18.368 1.00 98.56 95 LEU A C 1
ATOM 737 O O . LEU A 1 95 ? 2.390 2.260 -19.234 1.00 98.56 95 LEU A O 1
ATOM 741 N N . LEU A 1 96 ? 3.027 0.705 -17.724 1.00 98.75 96 LEU A N 1
ATOM 742 C CA . LEU A 1 96 ? 1.951 -0.261 -17.977 1.00 98.75 96 LEU A CA 1
ATOM 743 C C . LEU A 1 96 ? 0.569 0.395 -17.849 1.00 98.75 96 LEU A C 1
ATOM 745 O O . LEU A 1 96 ? -0.232 0.350 -18.782 1.00 98.75 96 LEU A O 1
ATOM 749 N N . LEU A 1 97 ? 0.312 1.077 -16.731 1.00 98.50 97 LEU A N 1
ATOM 750 C CA . LEU A 1 97 ? -0.977 1.725 -16.449 1.00 98.50 97 LEU A CA 1
ATOM 751 C C . LEU A 1 97 ? -1.255 2.946 -17.346 1.00 98.50 97 LEU A C 1
ATOM 753 O O . LEU A 1 97 ? -2.407 3.383 -17.481 1.00 98.50 97 LEU A O 1
ATOM 757 N N . SER A 1 98 ? -0.215 3.501 -17.980 1.00 98.06 98 SER A N 1
ATOM 758 C CA . SER A 1 98 ? -0.358 4.540 -19.005 1.00 98.06 98 SER A CA 1
ATOM 759 C C . SER A 1 98 ? -0.770 3.986 -20.374 1.00 98.06 98 SER A C 1
ATOM 761 O O . SER A 1 98 ? -1.348 4.724 -21.169 1.00 98.06 98 SER A O 1
ATOM 763 N N . LEU A 1 99 ? -0.489 2.705 -20.636 1.00 98.19 99 LEU A N 1
ATOM 764 C CA . LEU A 1 99 ? -0.742 2.022 -21.908 1.00 98.19 99 LEU A CA 1
ATOM 765 C C . LEU A 1 99 ? -2.007 1.164 -21.892 1.00 98.19 99 LEU A C 1
ATOM 767 O O . LEU A 1 99 ? -2.617 0.962 -22.939 1.00 98.19 99 LEU A O 1
ATOM 771 N N . SER A 1 100 ? -2.406 0.672 -20.720 1.00 97.56 100 SER A N 1
ATOM 772 C CA . SER A 1 100 ? -3.520 -0.260 -20.571 1.00 97.56 100 SER A CA 1
ATOM 773 C C . SER A 1 100 ? -4.513 0.170 -19.497 1.00 97.56 100 SER A C 1
ATOM 775 O O . SER A 1 100 ? -4.178 0.865 -18.535 1.00 97.56 100 SER A O 1
ATOM 777 N N . LYS A 1 101 ? -5.763 -0.258 -19.688 1.00 96.50 101 LYS A N 1
ATOM 778 C CA . LYS A 1 101 ? -6.870 -0.164 -18.725 1.00 96.50 101 LYS A CA 1
ATOM 779 C C . LYS A 1 101 ? -7.482 -1.536 -18.426 1.00 96.50 101 LYS A C 1
ATOM 781 O O . LYS A 1 101 ? -8.565 -1.609 -17.852 1.00 96.50 101 LYS A O 1
ATOM 786 N N . GLU A 1 102 ? -6.821 -2.614 -18.845 1.00 97.88 102 GLU A N 1
ATOM 787 C CA . GLU A 1 102 ? -7.265 -3.978 -18.569 1.00 97.88 102 GLU A CA 1
ATOM 788 C C . GLU A 1 102 ? -7.121 -4.293 -17.076 1.00 97.88 102 GLU A C 1
ATOM 790 O O . GLU A 1 102 ? -6.097 -3.986 -16.465 1.00 97.88 102 GLU A O 1
ATOM 795 N N . THR A 1 103 ? -8.122 -4.954 -16.488 1.00 97.81 103 THR A N 1
ATOM 796 C CA . THR A 1 103 ? -8.090 -5.362 -15.073 1.00 97.81 103 THR A CA 1
ATOM 797 C C . THR A 1 103 ? -6.861 -6.212 -14.752 1.00 97.81 103 THR A C 1
ATOM 799 O O . THR A 1 103 ? -6.202 -5.966 -13.749 1.00 97.81 103 THR A O 1
ATOM 802 N N . ALA A 1 104 ? -6.484 -7.131 -15.649 1.00 98.25 104 ALA A N 1
ATOM 803 C CA . ALA A 1 104 ? -5.313 -7.991 -15.470 1.00 98.25 104 ALA A CA 1
ATOM 804 C C . ALA A 1 104 ? -3.992 -7.205 -15.356 1.00 98.25 104 ALA A C 1
ATOM 806 O O . ALA A 1 104 ? -3.093 -7.617 -14.626 1.00 98.25 104 ALA A O 1
ATOM 807 N N . ASP A 1 105 ? -3.877 -6.062 -16.038 1.00 98.62 105 ASP A N 1
ATOM 808 C CA . ASP A 1 105 ? -2.699 -5.196 -15.929 1.00 98.62 105 ASP A CA 1
ATOM 809 C C . ASP A 1 105 ? -2.702 -4.394 -14.625 1.00 98.62 105 ASP A C 1
ATOM 811 O O . ASP A 1 105 ? -1.641 -4.155 -14.049 1.00 98.62 105 ASP A O 1
ATOM 815 N N . GLY A 1 106 ? -3.885 -4.028 -14.123 1.00 98.56 106 GLY A N 1
ATOM 816 C CA . GLY A 1 106 ? -4.048 -3.478 -12.777 1.00 98.56 106 GLY A CA 1
ATOM 817 C C . GLY A 1 106 ? -3.630 -4.472 -11.690 1.00 98.56 106 GLY A C 1
ATOM 818 O O . GLY A 1 106 ? -2.886 -4.113 -10.778 1.00 98.56 106 GLY A O 1
ATOM 819 N N . ASP A 1 107 ? -4.031 -5.737 -11.823 1.00 98.56 107 ASP A N 1
ATOM 820 C CA . ASP A 1 107 ? -3.642 -6.802 -10.893 1.00 98.56 107 ASP A CA 1
ATOM 821 C C . ASP A 1 107 ? -2.134 -7.079 -10.946 1.00 98.56 107 ASP A C 1
ATOM 823 O O . ASP A 1 107 ? -1.489 -7.234 -9.907 1.00 98.56 107 ASP A O 1
ATOM 827 N N . LEU A 1 108 ? -1.543 -7.099 -12.147 1.00 98.75 108 LEU A N 1
ATOM 828 C CA . LEU A 1 108 ? -0.098 -7.242 -12.322 1.00 98.75 108 LEU A CA 1
ATOM 829 C C . LEU A 1 108 ? 0.665 -6.069 -11.690 1.00 98.75 108 LEU A C 1
ATOM 831 O O . LEU A 1 108 ? 1.653 -6.283 -10.986 1.00 98.75 108 LEU A O 1
ATOM 835 N N . ALA A 1 109 ? 0.194 -4.839 -11.900 1.00 98.75 109 ALA A N 1
ATOM 836 C CA . ALA A 1 109 ? 0.741 -3.642 -11.270 1.00 98.75 109 ALA A CA 1
ATOM 837 C C . ALA A 1 109 ? 0.695 -3.737 -9.736 1.00 98.75 109 ALA A C 1
ATOM 839 O O . ALA A 1 109 ? 1.710 -3.520 -9.070 1.00 98.75 109 ALA A O 1
ATOM 840 N N . ALA A 1 110 ? -0.448 -4.129 -9.168 1.00 98.69 110 ALA A N 1
ATOM 841 C CA . ALA A 1 110 ? -0.610 -4.305 -7.726 1.00 98.69 110 ALA A CA 1
ATOM 842 C C . ALA A 1 110 ? 0.350 -5.363 -7.146 1.00 98.69 110 ALA A C 1
ATOM 844 O O . ALA A 1 110 ? 0.851 -5.195 -6.034 1.00 98.69 110 ALA A O 1
ATOM 845 N N . GLN A 1 111 ? 0.670 -6.410 -7.914 1.00 98.62 111 GLN A N 1
ATOM 846 C CA . GLN A 1 111 ? 1.654 -7.441 -7.554 1.00 98.62 111 GLN A CA 1
ATOM 847 C C . GLN A 1 111 ? 3.117 -6.997 -7.749 1.00 98.62 111 GLN A C 1
ATOM 849 O O . GLN A 1 111 ? 4.032 -7.560 -7.138 1.00 98.62 111 GLN A O 1
ATOM 854 N N . ALA A 1 112 ? 3.383 -6.018 -8.615 1.00 98.69 112 ALA A N 1
ATOM 855 C CA . ALA A 1 112 ? 4.724 -5.484 -8.858 1.00 98.69 112 ALA A CA 1
ATOM 856 C C . ALA A 1 112 ? 5.146 -4.440 -7.824 1.00 98.69 112 ALA A C 1
ATOM 858 O O . ALA A 1 112 ? 6.265 -4.500 -7.317 1.00 98.69 112 ALA A O 1
ATOM 859 N N . LEU A 1 113 ? 4.243 -3.536 -7.443 1.00 98.75 113 LEU A N 1
ATOM 860 C CA . LEU A 1 113 ? 4.528 -2.420 -6.533 1.00 98.75 113 LEU A CA 1
ATOM 861 C C . LEU A 1 113 ? 5.206 -2.787 -5.193 1.00 98.75 113 LEU A C 1
ATOM 863 O O . LEU A 1 113 ? 6.133 -2.067 -4.819 1.00 98.75 113 LEU A O 1
ATOM 867 N N . PRO A 1 114 ? 4.867 -3.892 -4.493 1.00 98.56 114 PRO A N 1
ATOM 868 C CA . PRO A 1 114 ? 5.531 -4.270 -3.239 1.00 98.56 114 PRO A CA 1
ATOM 869 C C . PRO A 1 114 ? 7.026 -4.582 -3.402 1.00 98.56 114 PRO A C 1
ATOM 871 O O . PRO A 1 114 ? 7.754 -4.676 -2.421 1.00 98.56 114 PRO A O 1
ATOM 874 N N . ARG A 1 115 ? 7.503 -4.782 -4.637 1.00 98.44 115 ARG A N 1
ATOM 875 C CA . ARG A 1 115 ? 8.918 -5.040 -4.940 1.00 98.44 115 ARG A CA 1
ATOM 876 C C . ARG A 1 115 ? 9.724 -3.758 -5.169 1.00 98.44 115 ARG A C 1
ATOM 878 O O . ARG A 1 115 ? 10.937 -3.837 -5.353 1.00 98.44 115 ARG A O 1
ATOM 885 N N . ALA A 1 116 ? 9.086 -2.587 -5.177 1.00 98.31 116 ALA A N 1
ATOM 886 C CA . ALA A 1 116 ? 9.785 -1.313 -5.303 1.00 98.31 116 ALA A CA 1
ATOM 887 C C . ALA A 1 116 ? 10.531 -0.939 -4.011 1.00 98.31 116 ALA A C 1
ATOM 889 O O . ALA A 1 116 ? 10.043 -1.181 -2.909 1.00 98.31 116 ALA A O 1
ATOM 890 N N . ASP A 1 117 ? 11.691 -0.285 -4.122 1.00 98.00 117 ASP A N 1
ATOM 891 C CA . ASP A 1 117 ? 12.352 0.320 -2.957 1.00 98.00 117 ASP A CA 1
ATOM 892 C C . ASP A 1 117 ? 11.740 1.703 -2.692 1.00 98.00 117 ASP A C 1
ATOM 894 O O . ASP A 1 117 ? 11.902 2.629 -3.491 1.00 98.00 117 ASP A O 1
ATOM 898 N N . LEU A 1 118 ? 11.053 1.859 -1.555 1.00 98.12 118 LEU A N 1
ATOM 899 C CA . LEU A 1 118 ? 10.389 3.111 -1.177 1.00 98.12 118 LEU A CA 1
ATOM 900 C C . LEU A 1 118 ? 11.357 4.305 -1.071 1.00 98.12 118 LEU A C 1
ATOM 902 O O . LEU A 1 118 ? 10.933 5.449 -1.218 1.00 98.12 118 LEU A O 1
ATOM 906 N N . LYS A 1 119 ? 12.661 4.068 -0.873 1.00 97.44 119 LYS A N 1
ATOM 907 C CA . LYS A 1 119 ? 13.686 5.129 -0.824 1.00 97.44 119 LYS A CA 1
ATOM 908 C C . LYS A 1 119 ? 14.038 5.692 -2.198 1.00 97.44 119 LYS A C 1
ATOM 910 O O . LYS A 1 119 ? 14.585 6.791 -2.284 1.00 97.44 119 LYS A O 1
ATOM 915 N N . ASP A 1 120 ? 13.764 4.928 -3.248 1.00 97.25 120 ASP A N 1
ATOM 916 C CA . ASP A 1 120 ? 14.122 5.239 -4.628 1.00 97.25 120 ASP A CA 1
ATOM 917 C C . ASP A 1 120 ? 12.926 5.767 -5.441 1.00 97.25 120 ASP A C 1
ATOM 919 O O . ASP A 1 120 ? 13.086 6.126 -6.607 1.00 97.25 120 ASP A O 1
ATOM 923 N N . VAL A 1 121 ? 11.738 5.865 -4.835 1.00 96.75 121 VAL A N 1
ATOM 924 C CA . VAL A 1 121 ? 10.507 6.325 -5.494 1.00 96.75 121 VAL A CA 1
ATOM 925 C C . VAL A 1 121 ? 9.952 7.592 -4.850 1.00 96.75 121 VAL A C 1
ATOM 927 O O . VAL A 1 121 ? 10.208 7.917 -3.691 1.00 96.75 121 VAL A O 1
ATOM 930 N N . VAL A 1 122 ? 9.134 8.322 -5.607 1.00 96.25 122 VAL A N 1
ATOM 931 C CA . VAL A 1 122 ? 8.369 9.449 -5.068 1.00 96.25 122 VAL A CA 1
ATOM 932 C C . VAL A 1 122 ? 7.156 8.897 -4.315 1.00 96.25 122 VAL A C 1
ATOM 934 O O . VAL A 1 122 ? 6.213 8.408 -4.935 1.00 96.25 122 VAL A O 1
ATOM 937 N N . LEU A 1 123 ? 7.157 8.995 -2.980 1.00 97.56 123 LEU A N 1
ATOM 938 C CA . LEU A 1 123 ? 6.132 8.372 -2.124 1.00 97.56 123 LEU A CA 1
ATOM 939 C C . LEU A 1 123 ? 4.694 8.799 -2.452 1.00 97.56 123 LEU A C 1
ATOM 941 O O . LEU A 1 123 ? 3.780 7.989 -2.329 1.00 97.56 123 LEU A O 1
ATOM 945 N N . SER A 1 124 ? 4.473 10.042 -2.896 1.00 97.06 124 SER A N 1
ATOM 946 C CA . SER A 1 124 ? 3.139 10.495 -3.311 1.00 97.06 124 SER A CA 1
ATOM 947 C C . SER A 1 124 ? 2.643 9.796 -4.575 1.00 97.06 124 SER A C 1
ATOM 949 O O . SER A 1 124 ? 1.453 9.515 -4.665 1.00 97.06 124 SER A O 1
ATOM 951 N N . VAL A 1 125 ? 3.542 9.477 -5.511 1.00 96.94 125 VAL A N 1
ATOM 952 C CA . VAL A 1 125 ? 3.214 8.729 -6.734 1.00 96.94 125 VAL A CA 1
ATOM 953 C C . VAL A 1 125 ? 2.973 7.259 -6.401 1.00 96.94 125 VAL A C 1
ATOM 955 O O . VAL A 1 125 ? 2.021 6.670 -6.908 1.00 96.94 125 VAL A O 1
ATOM 958 N N . TYR A 1 126 ? 3.781 6.671 -5.509 1.00 98.62 126 TYR A N 1
ATOM 959 C CA . TYR A 1 126 ? 3.535 5.316 -5.004 1.00 98.62 126 TYR A CA 1
ATOM 960 C C . TYR A 1 126 ? 2.149 5.228 -4.353 1.00 98.62 126 TYR A C 1
ATOM 962 O O . TYR A 1 126 ? 1.325 4.408 -4.749 1.00 98.62 126 TYR A O 1
ATOM 970 N N . PHE A 1 127 ? 1.860 6.130 -3.410 1.00 98.56 127 PHE A N 1
ATOM 971 C CA . PHE A 1 127 ? 0.575 6.187 -2.722 1.00 98.56 127 PHE A CA 1
ATOM 972 C C . PHE A 1 127 ? -0.599 6.344 -3.691 1.00 98.56 127 PHE A C 1
ATOM 974 O O . PHE A 1 127 ? -1.530 5.549 -3.615 1.00 98.56 127 PHE A O 1
ATOM 981 N N . SER A 1 128 ? -0.556 7.320 -4.607 1.00 97.94 128 SER A N 1
ATOM 982 C CA . SER A 1 128 ? -1.662 7.542 -5.546 1.00 97.94 128 SER A CA 1
ATOM 983 C C . SER A 1 128 ? -1.879 6.339 -6.456 1.00 97.94 128 SER A C 1
ATOM 985 O O . SER A 1 128 ? -3.013 5.956 -6.691 1.00 97.94 128 SER A O 1
ATOM 987 N N . THR A 1 129 ? -0.803 5.687 -6.905 1.00 98.62 129 THR A N 1
ATOM 988 C CA . THR A 1 129 ? -0.906 4.500 -7.765 1.00 98.62 129 THR A CA 1
ATOM 989 C C . THR A 1 129 ? -1.566 3.334 -7.029 1.00 98.62 129 THR A C 1
ATOM 991 O O . THR A 1 129 ? -2.497 2.726 -7.549 1.00 98.62 129 THR A O 1
ATOM 994 N N . VAL A 1 130 ? -1.128 3.030 -5.801 1.00 98.81 130 VAL A N 1
ATOM 995 C CA . VAL A 1 130 ? -1.735 1.958 -4.990 1.00 98.81 130 VAL A CA 1
ATOM 996 C C . VAL A 1 130 ? -3.188 2.293 -4.637 1.00 98.81 130 VAL A C 1
ATOM 998 O O . VAL A 1 130 ? -4.041 1.410 -4.636 1.00 98.81 130 VAL A O 1
ATOM 1001 N N . HIS A 1 131 ? -3.484 3.562 -4.355 1.00 98.62 131 HIS A N 1
ATOM 1002 C CA . HIS A 1 131 ? -4.837 4.028 -4.058 1.00 98.62 131 HIS A CA 1
ATOM 1003 C C . HIS A 1 131 ? -5.768 3.925 -5.274 1.00 98.62 131 HIS A C 1
ATOM 1005 O O . HIS A 1 131 ? -6.852 3.362 -5.163 1.00 98.62 131 HIS A O 1
ATOM 1011 N N . ASP A 1 132 ? -5.336 4.362 -6.455 1.00 98.38 132 ASP A N 1
ATOM 1012 C CA . ASP A 1 132 ? -6.127 4.252 -7.687 1.00 98.38 132 ASP A CA 1
ATOM 1013 C C . ASP A 1 132 ? -6.415 2.785 -8.049 1.00 98.38 132 ASP A C 1
ATOM 1015 O O . ASP A 1 132 ? -7.529 2.440 -8.461 1.00 98.38 132 ASP A O 1
ATOM 1019 N N . LEU A 1 133 ? -5.431 1.899 -7.855 1.00 98.62 133 LEU A N 1
ATOM 1020 C CA . LEU A 1 133 ? -5.592 0.456 -8.050 1.00 98.62 133 LEU A CA 1
ATOM 1021 C C . LEU A 1 133 ? -6.594 -0.146 -7.057 1.00 98.62 133 LEU A C 1
ATOM 1023 O O . LEU A 1 133 ? -7.460 -0.919 -7.472 1.00 98.62 133 LEU A O 1
ATOM 1027 N N . SER A 1 134 ? -6.538 0.241 -5.776 1.00 98.25 134 SER A N 1
ATOM 1028 C CA . SER A 1 134 ? -7.484 -0.255 -4.768 1.00 98.25 134 SER A CA 1
ATOM 1029 C C . SER A 1 134 ? -8.913 0.198 -5.065 1.00 98.25 134 SER A C 1
ATOM 1031 O O . SER A 1 134 ? -9.850 -0.597 -4.988 1.00 98.25 134 SER A O 1
ATOM 1033 N N . MET A 1 135 ? -9.084 1.445 -5.510 1.00 97.81 135 MET A N 1
ATOM 1034 C CA . MET A 1 135 ? -10.375 1.982 -5.947 1.00 97.81 135 MET A CA 1
ATOM 1035 C C . MET A 1 135 ? -10.898 1.329 -7.232 1.00 97.81 135 MET A C 1
ATOM 1037 O O . MET A 1 135 ? -12.108 1.313 -7.462 1.00 97.81 135 MET A O 1
ATOM 1041 N N . SER A 1 136 ? -10.004 0.772 -8.050 1.00 96.75 136 SER A N 1
ATOM 1042 C CA . SER A 1 136 ? -10.339 0.021 -9.265 1.00 96.75 136 SER A CA 1
ATOM 1043 C C . SER A 1 136 ? -10.637 -1.461 -8.999 1.00 96.75 136 SER A C 1
ATOM 1045 O O . SER A 1 136 ? -10.982 -2.186 -9.931 1.00 96.75 136 SER A O 1
ATOM 1047 N N . GLY A 1 137 ? -10.542 -1.908 -7.742 1.00 95.94 137 GLY A N 1
ATOM 1048 C CA . GLY A 1 137 ? -10.855 -3.274 -7.320 1.00 95.94 137 GLY A CA 1
ATOM 1049 C C . GLY A 1 137 ? -9.694 -4.267 -7.405 1.00 95.94 137 GLY A C 1
ATOM 1050 O O . GLY A 1 137 ? -9.930 -5.455 -7.199 1.00 95.94 137 GLY A O 1
ATOM 1051 N N . ALA A 1 138 ? -8.468 -3.812 -7.687 1.00 97.94 138 ALA A N 1
ATOM 1052 C CA . ALA A 1 138 ? -7.289 -4.674 -7.646 1.00 97.94 138 ALA A CA 1
ATOM 1053 C C . ALA A 1 138 ? -6.938 -5.054 -6.197 1.00 97.94 138 ALA A C 1
ATOM 1055 O O . ALA A 1 138 ? -7.129 -4.262 -5.267 1.00 97.94 138 ALA A O 1
ATOM 1056 N N . ASP A 1 139 ? -6.370 -6.247 -5.999 1.00 98.38 139 ASP A N 1
ATOM 1057 C CA . ASP A 1 139 ? -5.842 -6.650 -4.693 1.00 98.38 139 ASP A CA 1
ATOM 1058 C C . ASP A 1 139 ? -4.512 -5.941 -4.409 1.00 98.38 139 ASP A C 1
ATOM 1060 O O . ASP A 1 139 ? -3.430 -6.390 -4.791 1.00 98.38 139 ASP A O 1
ATOM 1064 N N . THR A 1 140 ? -4.593 -4.814 -3.707 1.00 98.75 140 THR A N 1
ATOM 1065 C CA . THR A 1 140 ? -3.427 -4.020 -3.312 1.00 98.75 140 THR A CA 1
ATOM 1066 C C . THR A 1 140 ? -2.907 -4.362 -1.919 1.00 98.75 140 THR A C 1
ATOM 1068 O O . THR A 1 140 ? -2.099 -3.606 -1.377 1.00 98.75 140 THR A O 1
ATOM 1071 N N . THR A 1 141 ? -3.310 -5.496 -1.331 1.00 98.75 141 THR A N 1
ATOM 1072 C CA . THR A 1 141 ? -2.959 -5.887 0.047 1.00 98.75 141 THR A CA 1
ATOM 1073 C C . THR A 1 141 ? -1.465 -5.753 0.328 1.00 98.75 141 THR A C 1
ATOM 1075 O O . THR A 1 141 ? -1.060 -5.056 1.259 1.00 98.75 141 THR A O 1
ATOM 1078 N N . GLN A 1 142 ? -0.628 -6.391 -0.495 1.00 98.75 142 GLN A N 1
ATOM 1079 C CA . GLN A 1 142 ? 0.820 -6.381 -0.285 1.00 98.75 142 GLN A CA 1
ATOM 1080 C C . GLN A 1 142 ? 1.413 -4.989 -0.522 1.00 98.75 142 GLN A C 1
ATOM 1082 O O . GLN A 1 142 ? 2.279 -4.559 0.231 1.00 98.75 142 GLN A O 1
ATOM 1087 N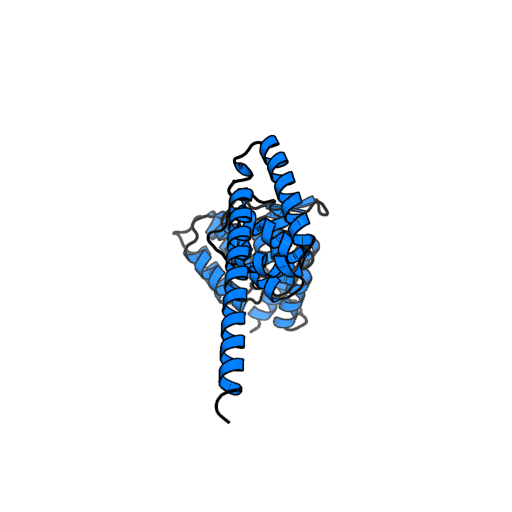 N . ALA A 1 143 ? 0.911 -4.245 -1.511 1.00 98.81 143 ALA A N 1
ATOM 1088 C CA . ALA A 1 143 ? 1.422 -2.913 -1.832 1.00 98.81 143 ALA A CA 1
ATOM 1089 C C . ALA A 1 143 ? 1.054 -1.888 -0.748 1.00 98.81 143 ALA A C 1
ATOM 1091 O O . ALA A 1 143 ? 1.848 -0.999 -0.434 1.00 98.81 143 ALA A O 1
ATOM 1092 N N . GLY A 1 144 ? -0.128 -2.038 -0.144 1.00 98.75 144 GLY A N 1
ATOM 1093 C CA . GLY A 1 144 ? -0.571 -1.263 1.006 1.00 98.75 144 GLY A CA 1
ATOM 1094 C C . GLY A 1 144 ? 0.240 -1.580 2.259 1.00 98.75 144 GLY A C 1
ATOM 1095 O O . GLY A 1 144 ? 0.676 -0.656 2.936 1.00 98.75 144 GLY A O 1
ATOM 1096 N N . LEU A 1 145 ? 0.502 -2.859 2.549 1.00 98.88 145 LEU A N 1
ATOM 1097 C CA . LEU A 1 145 ? 1.333 -3.259 3.693 1.00 98.88 145 LEU A CA 1
ATOM 1098 C C . LEU A 1 145 ? 2.816 -2.904 3.512 1.00 98.88 145 LEU A C 1
ATOM 1100 O O . LEU A 1 145 ? 3.496 -2.666 4.505 1.00 98.88 145 LEU A O 1
ATOM 1104 N N . HIS A 1 146 ? 3.307 -2.800 2.275 1.00 98.81 146 HIS A N 1
ATOM 1105 C CA . HIS A 1 146 ? 4.695 -2.433 1.973 1.00 98.81 146 HIS A CA 1
ATOM 1106 C C . HIS A 1 146 ? 5.108 -1.073 2.550 1.00 98.81 146 HIS A C 1
ATOM 1108 O O . HIS A 1 146 ? 6.258 -0.881 2.934 1.00 98.81 146 HIS A O 1
ATOM 1114 N N . ILE A 1 147 ? 4.172 -0.126 2.706 1.00 98.81 147 ILE A N 1
ATOM 1115 C CA . ILE A 1 147 ? 4.487 1.190 3.295 1.00 98.81 147 ILE A CA 1
ATOM 1116 C C . ILE A 1 147 ? 4.999 1.089 4.741 1.00 98.81 147 ILE A C 1
ATOM 1118 O O . ILE A 1 147 ? 5.587 2.042 5.254 1.00 98.81 147 ILE A O 1
ATOM 1122 N N . LEU A 1 148 ? 4.743 -0.042 5.408 1.00 98.75 148 LEU A N 1
ATOM 1123 C CA . LEU A 1 148 ? 5.191 -0.325 6.769 1.00 98.75 148 LEU A CA 1
ATOM 1124 C C . LEU A 1 148 ? 6.704 -0.555 6.852 1.00 98.75 148 LEU A C 1
ATOM 1126 O O . LEU A 1 148 ? 7.273 -0.396 7.928 1.00 98.75 148 LEU A O 1
ATOM 1130 N N . ASP A 1 149 ? 7.358 -0.861 5.730 1.00 98.44 149 ASP A N 1
ATOM 1131 C CA . ASP A 1 149 ? 8.807 -1.073 5.664 1.00 98.44 149 ASP A CA 1
ATOM 1132 C C . ASP A 1 149 ? 9.604 0.245 5.735 1.00 98.44 149 ASP A C 1
ATOM 1134 O O . ASP A 1 149 ? 10.816 0.233 5.970 1.00 98.44 149 ASP A O 1
ATOM 1138 N N . ASP A 1 150 ? 8.934 1.395 5.585 1.00 98.19 150 ASP A N 1
ATOM 1139 C CA . ASP A 1 150 ? 9.509 2.718 5.835 1.00 98.19 150 ASP A CA 1
ATOM 1140 C C . ASP A 1 150 ? 8.785 3.431 6.995 1.00 98.19 150 ASP A C 1
ATOM 1142 O O . ASP A 1 150 ? 7.733 4.042 6.782 1.00 98.19 150 ASP A O 1
ATOM 1146 N N . PRO A 1 151 ? 9.351 3.464 8.220 1.00 97.12 151 PRO A N 1
ATOM 1147 C CA . PRO A 1 151 ? 8.740 4.154 9.363 1.00 97.12 151 PRO A CA 1
ATOM 1148 C C . PRO A 1 151 ? 8.632 5.677 9.170 1.00 97.12 151 PRO A C 1
ATOM 1150 O O . PRO A 1 151 ? 7.985 6.370 9.960 1.00 97.12 151 PRO A O 1
ATOM 1153 N N . LYS A 1 152 ? 9.266 6.236 8.130 1.00 97.38 152 LYS A N 1
ATOM 1154 C CA . LYS A 1 152 ? 9.173 7.653 7.759 1.00 97.38 152 LYS A CA 1
ATOM 1155 C C . LYS A 1 152 ? 8.192 7.909 6.617 1.00 97.38 152 LYS A C 1
ATOM 1157 O O . LYS A 1 152 ? 8.088 9.066 6.204 1.00 97.38 152 LYS A O 1
ATOM 1162 N N . PHE A 1 153 ? 7.454 6.896 6.157 1.00 98.38 153 PHE A N 1
ATOM 1163 C CA . PHE A 1 153 ? 6.496 7.033 5.067 1.00 98.38 153 PHE A CA 1
ATOM 1164 C C . PHE A 1 153 ? 5.485 8.150 5.355 1.00 98.38 153 PHE A C 1
ATOM 1166 O O . PHE A 1 153 ? 4.709 8.103 6.319 1.00 98.38 153 PHE A O 1
ATOM 1173 N N . ARG A 1 154 ? 5.521 9.186 4.515 1.00 97.69 154 ARG A N 1
ATOM 1174 C CA . ARG A 1 154 ? 4.669 10.373 4.603 1.00 97.69 154 ARG A CA 1
ATOM 1175 C C . ARG A 1 154 ? 4.335 10.864 3.207 1.00 97.69 154 ARG A C 1
ATOM 1177 O O . ARG A 1 154 ? 5.217 10.964 2.356 1.00 97.69 154 ARG A O 1
ATOM 1184 N N . VAL A 1 155 ? 3.074 11.224 3.000 1.00 96.81 155 VAL A N 1
ATOM 1185 C CA . VAL A 1 155 ? 2.577 11.705 1.708 1.00 96.81 155 VAL A CA 1
ATOM 1186 C C . VAL A 1 155 ? 2.042 13.115 1.878 1.00 96.81 155 VAL A C 1
ATOM 1188 O O . VAL A 1 155 ? 1.018 13.327 2.522 1.00 96.81 155 VAL A O 1
ATOM 1191 N N . SER A 1 156 ? 2.739 14.093 1.306 1.00 94.00 156 SER A N 1
ATOM 1192 C CA . SER A 1 156 ? 2.252 15.471 1.254 1.00 94.00 156 SER A CA 1
ATOM 1193 C C . SER A 1 156 ? 1.160 15.592 0.195 1.00 94.00 156 SER A C 1
ATOM 1195 O O . SER A 1 156 ? 1.383 15.212 -0.953 1.00 94.00 156 SER A O 1
ATOM 1197 N N . LEU A 1 157 ? 0.010 16.158 0.564 1.00 86.50 157 LEU A N 1
ATOM 1198 C CA . LEU A 1 157 ? -1.100 16.465 -0.337 1.00 86.50 157 LEU A CA 1
ATOM 1199 C C . LEU A 1 157 ? -1.120 17.979 -0.593 1.00 86.50 157 LEU A C 1
ATOM 1201 O O . LEU A 1 157 ? -1.651 18.732 0.231 1.00 86.50 157 LEU A O 1
ATOM 1205 N N . PRO A 1 158 ? -0.550 18.470 -1.714 1.00 81.19 158 PRO A N 1
ATOM 1206 C CA . PRO A 1 158 ? -0.360 19.907 -1.924 1.00 81.19 158 PRO A CA 1
ATOM 1207 C C . PRO A 1 158 ? -1.662 20.715 -1.889 1.00 81.19 158 PRO A C 1
ATOM 1209 O O . PRO A 1 158 ? -1.655 21.871 -1.483 1.00 81.19 158 PRO A O 1
ATOM 1212 N N . GLN A 1 159 ? -2.780 20.099 -2.280 1.00 79.44 159 GLN A N 1
ATOM 1213 C CA . GLN A 1 159 ? -4.089 20.749 -2.374 1.00 79.44 159 GLN A CA 1
ATOM 1214 C C . GLN A 1 159 ? -4.751 21.006 -1.009 1.00 79.44 159 GLN A C 1
ATOM 1216 O O . GLN A 1 159 ? -5.659 21.828 -0.932 1.00 79.44 159 GLN A O 1
ATOM 1221 N N . HIS A 1 160 ? -4.288 20.351 0.063 1.00 76.00 160 HIS A N 1
ATOM 1222 C CA . HIS A 1 160 ? -4.924 20.408 1.387 1.00 76.00 160 HIS A CA 1
ATOM 1223 C C . HIS A 1 160 ? -3.994 20.903 2.502 1.00 76.00 160 HIS A C 1
ATOM 1225 O O . HIS A 1 160 ? -4.399 20.950 3.654 1.00 76.00 160 HIS A O 1
ATOM 1231 N N . THR A 1 161 ? -2.736 21.261 2.206 1.00 83.06 161 THR A N 1
ATOM 1232 C CA . THR A 1 161 ? -1.694 21.559 3.221 1.00 83.06 161 THR A CA 1
ATOM 1233 C C . THR A 1 161 ? -1.493 20.453 4.272 1.00 83.06 161 THR A C 1
ATOM 1235 O O . THR A 1 161 ? -0.812 20.658 5.275 1.00 83.06 161 THR A O 1
ATOM 1238 N N . THR A 1 162 ? -2.025 19.257 4.012 1.00 88.25 162 THR A N 1
ATOM 1239 C CA . THR A 1 162 ? -1.998 18.113 4.921 1.00 88.25 162 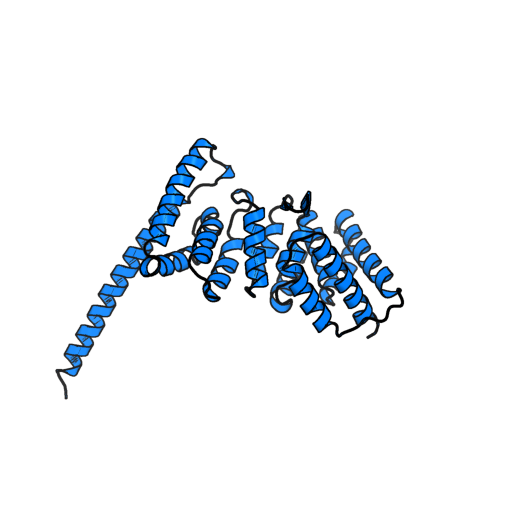THR A CA 1
ATOM 1240 C C . THR A 1 162 ? -0.966 17.095 4.456 1.00 88.25 162 THR A C 1
ATOM 1242 O O . THR A 1 162 ? -0.762 16.864 3.263 1.00 88.25 162 THR A O 1
ATOM 1245 N N . THR A 1 163 ? -0.280 16.485 5.420 1.00 95.12 163 THR A N 1
ATOM 1246 C CA . THR A 1 163 ? 0.616 15.350 5.187 1.00 95.12 163 THR A CA 1
ATOM 1247 C C . THR A 1 163 ? 0.002 14.110 5.810 1.00 95.12 163 THR A C 1
ATOM 1249 O O . THR A 1 163 ? -0.184 14.058 7.026 1.00 95.12 163 THR A O 1
ATOM 1252 N N . LEU A 1 164 ? -0.284 13.099 4.994 1.00 96.75 164 LEU A N 1
ATOM 1253 C CA . LEU A 1 164 ? -0.724 11.805 5.490 1.00 96.75 164 LEU A CA 1
ATOM 1254 C C . LEU A 1 164 ? 0.452 11.097 6.160 1.00 96.75 164 LEU A C 1
ATOM 1256 O O . LEU A 1 164 ? 1.530 10.952 5.579 1.00 96.75 164 LEU A O 1
ATOM 1260 N N . SER A 1 165 ? 0.237 10.657 7.394 1.00 97.69 165 SER A N 1
ATOM 1261 C CA . SER A 1 165 ? 1.149 9.761 8.100 1.00 97.69 165 SER A CA 1
ATOM 1262 C C . SER A 1 165 ? 0.980 8.317 7.611 1.00 97.69 165 SER A C 1
ATOM 1264 O O . SER A 1 165 ? -0.019 7.989 6.964 1.00 97.69 165 SER A O 1
ATOM 1266 N N . GLN A 1 166 ? 1.929 7.437 7.945 1.00 98.38 166 GLN A N 1
ATOM 1267 C CA . GLN A 1 166 ? 1.852 6.007 7.625 1.00 98.38 166 GLN A CA 1
ATOM 1268 C C . GLN A 1 166 ? 0.530 5.346 8.100 1.00 98.38 166 GLN A C 1
ATOM 1270 O O . GLN A 1 166 ? -0.113 4.714 7.261 1.00 98.38 166 GLN A O 1
ATOM 1275 N N . PRO A 1 167 ? 0.025 5.560 9.342 1.00 98.56 167 PRO A N 1
ATOM 1276 C CA . PRO A 1 167 ? -1.251 4.978 9.775 1.00 98.56 167 PRO A CA 1
ATOM 1277 C C . PRO A 1 167 ? -2.444 5.370 8.902 1.00 98.56 167 PRO A C 1
ATOM 1279 O O . PRO A 1 167 ? -3.263 4.530 8.542 1.00 98.56 167 PRO A O 1
ATOM 1282 N N . ILE A 1 168 ? -2.546 6.653 8.549 1.00 98.25 168 ILE A N 1
ATOM 1283 C CA . ILE A 1 168 ? -3.672 7.165 7.760 1.00 98.25 168 ILE A CA 1
ATOM 1284 C C . ILE A 1 168 ? -3.537 6.760 6.293 1.00 98.25 168 ILE A C 1
ATOM 1286 O O . ILE A 1 168 ? -4.532 6.411 5.664 1.00 98.25 168 ILE A O 1
ATOM 1290 N N . SER A 1 169 ? -2.312 6.735 5.763 1.00 98.56 169 SER A N 1
ATOM 1291 C CA . SER A 1 169 ? -2.048 6.217 4.420 1.00 98.56 169 SER A CA 1
ATOM 1292 C C . SER A 1 169 ? -2.514 4.764 4.313 1.00 98.56 169 SER A C 1
ATOM 1294 O O . SER A 1 169 ? -3.250 4.434 3.391 1.00 98.56 169 SER A O 1
ATOM 1296 N N . LEU A 1 170 ? -2.201 3.921 5.303 1.00 98.69 170 LEU A N 1
ATOM 1297 C CA . LEU A 1 170 ? -2.636 2.522 5.322 1.00 98.69 170 LEU A CA 1
ATOM 1298 C C . LEU A 1 170 ? -4.167 2.376 5.294 1.00 98.69 170 LEU A C 1
ATOM 1300 O O . LEU A 1 170 ? -4.693 1.512 4.595 1.00 98.69 170 LEU A O 1
ATOM 1304 N N . VAL A 1 171 ? -4.887 3.246 6.012 1.00 98.62 171 VAL A N 1
ATOM 1305 C CA . VAL A 1 171 ? -6.359 3.292 5.998 1.00 98.62 171 VAL A CA 1
ATOM 1306 C C . VAL A 1 171 ? -6.889 3.611 4.597 1.00 98.62 171 VAL A C 1
ATOM 1308 O O . VAL A 1 171 ? -7.794 2.920 4.131 1.00 98.62 171 VAL A O 1
ATOM 1311 N N . TYR A 1 172 ? -6.320 4.606 3.910 1.00 98.44 172 TYR A N 1
ATOM 1312 C CA . TYR A 1 172 ? -6.695 4.940 2.529 1.00 98.44 172 TYR A CA 1
ATOM 1313 C C . TYR A 1 172 ? -6.395 3.811 1.542 1.00 98.44 172 TYR A C 1
ATOM 1315 O O . TYR A 1 172 ? -7.181 3.584 0.626 1.00 98.44 172 TYR A O 1
ATOM 1323 N N . LEU A 1 173 ? -5.279 3.103 1.721 1.00 98.62 173 LEU A N 1
ATOM 1324 C CA . LEU A 1 173 ? -4.859 2.061 0.788 1.00 98.62 173 LEU A CA 1
ATOM 1325 C C . LEU A 1 173 ? -5.665 0.765 0.943 1.00 98.62 173 LEU A C 1
ATOM 1327 O O . LEU A 1 173 ? -5.970 0.141 -0.069 1.00 98.62 173 LEU A O 1
ATOM 1331 N N . LEU A 1 174 ? -6.031 0.370 2.171 1.00 98.69 174 LEU A N 1
ATOM 1332 C CA . LEU A 1 174 ? -6.620 -0.953 2.432 1.00 98.69 174 LEU A CA 1
ATOM 1333 C C . LEU A 1 174 ? -8.123 -0.954 2.723 1.00 98.69 174 LEU A C 1
ATOM 1335 O O . LEU A 1 174 ? -8.788 -1.933 2.401 1.00 98.69 174 LEU A O 1
ATOM 1339 N N . LEU A 1 175 ? -8.711 0.103 3.298 1.00 98.00 175 LEU A N 1
ATOM 1340 C CA . LEU A 1 175 ? -10.160 0.089 3.551 1.00 98.00 175 LEU A CA 1
ATOM 1341 C C . LEU A 1 175 ? -11.048 0.025 2.294 1.00 98.00 175 LEU A C 1
ATOM 1343 O O . LEU A 1 175 ? -12.169 -0.473 2.431 1.00 98.00 175 LEU A O 1
ATOM 1347 N N . PRO A 1 176 ? -10.636 0.549 1.123 1.00 97.75 176 PRO A N 1
ATOM 1348 C CA . PRO A 1 176 ? -11.398 0.355 -0.109 1.00 97.75 176 PRO A CA 1
ATOM 1349 C C . PRO A 1 176 ? -11.365 -1.079 -0.654 1.00 97.75 176 PRO A C 1
ATOM 1351 O O . PRO A 1 176 ? -12.281 -1.462 -1.376 1.00 97.75 176 PRO A O 1
ATOM 1354 N N . VAL A 1 177 ? -10.342 -1.865 -0.302 1.00 97.81 177 VAL A N 1
ATOM 1355 C CA . VAL A 1 177 ? -10.171 -3.261 -0.736 1.00 97.81 177 VAL A CA 1
ATOM 1356 C C . VAL A 1 177 ? -11.113 -4.173 0.054 1.00 97.81 177 VAL A C 1
ATOM 1358 O O . VAL A 1 177 ? -11.370 -3.927 1.239 1.00 97.81 177 VAL A O 1
ATOM 1361 N N . ASP A 1 178 ? -11.604 -5.249 -0.575 1.00 96.69 178 ASP A N 1
ATOM 1362 C CA . ASP A 1 178 ? -12.362 -6.291 0.129 1.00 96.69 178 ASP A CA 1
ATOM 1363 C C . ASP A 1 178 ? -11.567 -6.770 1.353 1.00 96.69 178 ASP A C 1
ATOM 1365 O O . ASP A 1 178 ? -10.435 -7.246 1.259 1.00 96.69 178 ASP A O 1
ATOM 1369 N N . GLN A 1 179 ? -12.189 -6.634 2.522 1.00 97.31 179 GLN A N 1
ATOM 1370 C CA . GLN A 1 179 ? -11.609 -6.984 3.811 1.00 97.31 179 GLN A CA 1
ATOM 1371 C C . GLN A 1 179 ? -11.122 -8.437 3.874 1.00 97.31 179 GLN A C 1
ATOM 1373 O O . GLN A 1 179 ? -10.165 -8.725 4.593 1.00 97.31 179 GLN A O 1
ATOM 1378 N N . ASN A 1 180 ? -11.752 -9.343 3.124 1.00 97.56 180 ASN A N 1
ATOM 1379 C CA . ASN A 1 180 ? -11.361 -10.750 3.075 1.00 97.56 180 ASN A CA 1
ATOM 1380 C C . ASN A 1 180 ? -9.982 -10.969 2.433 1.00 97.56 180 ASN A C 1
ATOM 1382 O O . ASN A 1 180 ? -9.362 -11.995 2.700 1.00 97.56 180 ASN A O 1
ATOM 1386 N N . LEU A 1 181 ? -9.494 -10.023 1.623 1.00 98.00 181 LEU A N 1
ATOM 1387 C CA . LEU A 1 181 ? -8.184 -10.110 0.975 1.00 98.00 181 LEU A CA 1
ATOM 1388 C C . LEU A 1 181 ? -7.051 -9.715 1.930 1.00 98.00 181 LEU A C 1
ATOM 1390 O O . LEU A 1 181 ? -6.037 -10.406 2.016 1.00 98.00 181 LEU A O 1
ATOM 1394 N N . TRP A 1 182 ? -7.234 -8.638 2.700 1.00 98.56 182 TRP A N 1
ATOM 1395 C CA . TRP A 1 182 ? -6.129 -8.036 3.453 1.00 98.56 182 TRP A CA 1
ATOM 1396 C C . TRP A 1 182 ? -6.119 -8.330 4.953 1.00 98.56 182 TRP A C 1
ATOM 1398 O O . TRP A 1 182 ? -5.056 -8.228 5.570 1.00 98.56 182 TRP A O 1
ATOM 1408 N N . LEU A 1 183 ? -7.256 -8.675 5.575 1.00 98.69 183 LEU A N 1
ATOM 1409 C CA . LEU A 1 183 ? -7.340 -8.763 7.040 1.00 98.69 183 LEU A CA 1
ATOM 1410 C C . LEU A 1 183 ? -6.351 -9.782 7.613 1.00 98.69 183 LEU A C 1
ATOM 1412 O O . LEU A 1 183 ? -5.624 -9.453 8.548 1.00 98.69 183 LEU A O 1
ATOM 1416 N N . GLN A 1 184 ? -6.282 -10.984 7.033 1.00 98.69 184 GLN A N 1
ATOM 1417 C CA . GLN A 1 184 ? -5.357 -12.014 7.510 1.00 98.69 184 GLN A CA 1
ATOM 1418 C C . GLN A 1 184 ? -3.896 -11.590 7.322 1.00 98.69 184 GLN A C 1
ATOM 1420 O O . GLN A 1 184 ? -3.110 -11.697 8.257 1.00 98.69 184 GLN A O 1
ATOM 1425 N N . ALA A 1 185 ? -3.547 -11.015 6.167 1.00 98.75 185 ALA A N 1
ATOM 1426 C CA . ALA A 1 185 ? -2.194 -10.524 5.916 1.00 98.75 185 ALA A CA 1
ATOM 1427 C C . ALA A 1 185 ? -1.783 -9.416 6.905 1.00 98.75 185 ALA A C 1
ATOM 1429 O O . ALA A 1 185 ? -0.650 -9.400 7.383 1.00 98.75 185 ALA A O 1
ATOM 1430 N N . ALA A 1 186 ? -2.704 -8.515 7.266 1.00 98.88 186 ALA A N 1
ATOM 1431 C CA . ALA A 1 186 ? -2.456 -7.480 8.268 1.00 98.88 186 ALA A CA 1
ATOM 1432 C C . ALA A 1 186 ? -2.271 -8.066 9.680 1.00 98.88 186 ALA A C 1
ATOM 1434 O O . ALA A 1 186 ? -1.393 -7.614 10.419 1.00 98.88 186 ALA A O 1
ATOM 1435 N N . LEU A 1 187 ? -3.067 -9.076 10.055 1.00 98.81 187 LEU A N 1
ATOM 1436 C CA . LEU A 1 187 ? -2.921 -9.805 11.321 1.00 98.81 187 LEU A CA 1
ATOM 1437 C C . LEU A 1 187 ? -1.561 -10.516 11.403 1.00 98.81 187 LEU A C 1
ATOM 1439 O O . LEU A 1 187 ? -0.848 -10.362 12.398 1.00 98.81 187 LEU A O 1
ATOM 1443 N N . ASP A 1 188 ? -1.175 -11.227 10.342 1.00 98.75 188 ASP A N 1
ATOM 1444 C CA . ASP A 1 188 ? 0.103 -11.939 10.252 1.00 98.75 188 ASP A CA 1
ATOM 1445 C C . ASP A 1 188 ? 1.283 -10.961 10.313 1.00 98.75 188 ASP A C 1
ATOM 1447 O O . ASP A 1 188 ? 2.231 -11.156 11.086 1.00 98.75 188 ASP A O 1
ATOM 1451 N N . ARG A 1 189 ? 1.195 -9.847 9.570 1.00 98.62 189 ARG A N 1
ATOM 1452 C CA . ARG A 1 189 ? 2.190 -8.773 9.629 1.00 98.62 189 ARG A CA 1
ATOM 1453 C C . ARG A 1 189 ? 2.326 -8.249 11.058 1.00 98.62 189 ARG A C 1
ATOM 1455 O O . ARG A 1 189 ? 3.439 -8.236 11.577 1.00 98.62 189 ARG A O 1
ATOM 1462 N N . PHE A 1 190 ? 1.223 -7.909 11.731 1.00 98.75 190 PHE A N 1
ATOM 1463 C CA . PHE A 1 190 ? 1.238 -7.389 13.106 1.00 98.75 190 PHE A CA 1
ATOM 1464 C C . PHE A 1 190 ? 1.856 -8.360 14.125 1.00 98.75 190 PHE A C 1
ATOM 1466 O O . PHE A 1 190 ? 2.570 -7.938 15.041 1.00 98.75 190 PHE A O 1
ATOM 1473 N N . ALA A 1 191 ? 1.610 -9.663 13.973 1.00 98.50 191 ALA A N 1
ATOM 1474 C CA . ALA A 1 191 ? 2.156 -10.683 14.864 1.00 98.50 191 ALA A CA 1
ATOM 1475 C C . ALA A 1 191 ? 3.696 -10.711 14.838 1.00 98.50 191 ALA A C 1
ATOM 1477 O O . ALA A 1 191 ? 4.335 -10.847 15.886 1.00 98.50 191 ALA A O 1
ATOM 1478 N N . SER A 1 192 ? 4.287 -10.532 13.653 1.00 97.94 192 SER A N 1
ATOM 1479 C CA . SER A 1 192 ? 5.743 -10.497 13.463 1.00 97.94 192 SER A CA 1
ATOM 1480 C C . SER A 1 192 ? 6.380 -9.112 13.637 1.00 97.94 192 SER A C 1
ATOM 1482 O O . SER A 1 192 ? 7.579 -9.037 13.916 1.00 97.94 192 SER A O 1
ATOM 1484 N N . GLU A 1 193 ? 5.596 -8.036 13.518 1.00 98.50 193 GLU A N 1
ATOM 1485 C CA . GLU A 1 193 ? 6.102 -6.665 13.445 1.00 98.50 193 GLU A CA 1
ATOM 1486 C C . GLU A 1 193 ? 6.839 -6.249 14.723 1.00 98.50 193 GLU A C 1
ATOM 1488 O O . GLU A 1 193 ? 6.380 -6.505 15.845 1.00 98.50 193 GLU A O 1
ATOM 1493 N N . LYS A 1 194 ? 7.979 -5.576 14.553 1.00 97.81 194 LYS A N 1
ATOM 1494 C CA . LYS A 1 194 ? 8.835 -5.064 15.633 1.00 97.81 194 LYS A CA 1
ATOM 1495 C C . LYS A 1 194 ? 8.935 -3.547 15.631 1.00 97.81 194 LYS A C 1
ATOM 1497 O O . LYS A 1 194 ? 9.185 -2.987 16.695 1.00 97.81 194 LYS A O 1
ATOM 1502 N N . ASP A 1 195 ? 8.731 -2.902 14.487 1.00 98.50 195 ASP A N 1
ATOM 1503 C CA . ASP A 1 195 ? 8.735 -1.449 14.406 1.00 98.50 195 ASP A CA 1
ATOM 1504 C C . ASP A 1 195 ? 7.477 -0.865 15.070 1.00 98.50 195 ASP A C 1
ATOM 1506 O O . ASP A 1 195 ? 6.346 -1.275 14.796 1.00 98.50 195 ASP A O 1
ATOM 1510 N N . GLU A 1 196 ? 7.670 0.089 15.982 1.00 98.38 196 GLU A N 1
ATOM 1511 C CA . GLU A 1 196 ? 6.570 0.678 16.751 1.00 98.38 196 GLU A CA 1
ATOM 1512 C C . GLU A 1 196 ? 5.620 1.501 15.873 1.00 98.38 196 GLU A C 1
ATOM 1514 O O . GLU A 1 196 ? 4.411 1.497 16.111 1.00 98.38 196 GLU A O 1
ATOM 1519 N N . VAL A 1 197 ? 6.144 2.195 14.854 1.00 98.50 197 VAL A N 1
ATOM 1520 C CA . VAL A 1 197 ? 5.331 3.011 13.942 1.00 98.50 197 VAL A CA 1
ATOM 1521 C C . VAL A 1 197 ? 4.442 2.096 13.109 1.00 98.50 197 VAL A C 1
ATOM 1523 O O . VAL A 1 197 ? 3.238 2.338 13.021 1.00 98.50 197 VAL A O 1
ATOM 1526 N N . ALA A 1 198 ? 4.994 1.000 12.588 1.00 98.75 198 ALA A N 1
ATOM 1527 C CA . ALA A 1 198 ? 4.232 0.002 11.849 1.00 98.75 198 ALA A CA 1
ATOM 1528 C C . ALA A 1 198 ? 3.169 -0.695 12.718 1.00 98.75 198 ALA A C 1
ATOM 1530 O O . ALA A 1 198 ? 2.025 -0.855 12.284 1.00 98.75 198 ALA A O 1
ATOM 1531 N N . GLN A 1 199 ? 3.491 -1.041 13.972 1.00 98.88 199 GLN A N 1
ATOM 1532 C CA . GLN A 1 199 ? 2.504 -1.569 14.923 1.00 98.88 199 GLN A CA 1
ATOM 1533 C C . GLN A 1 199 ? 1.353 -0.577 15.145 1.00 98.88 199 GLN A C 1
ATOM 1535 O O . GLN A 1 199 ? 0.189 -0.962 15.056 1.00 98.88 199 GLN A O 1
ATOM 1540 N N . VAL A 1 200 ? 1.652 0.705 15.376 1.00 98.81 200 VAL A N 1
ATOM 1541 C CA . VAL A 1 200 ? 0.644 1.771 15.529 1.00 98.81 200 VAL A CA 1
ATOM 1542 C C . VAL A 1 200 ? -0.208 1.941 14.264 1.00 98.81 200 VAL A C 1
ATOM 1544 O O . VAL A 1 200 ? -1.432 2.096 14.359 1.00 98.81 200 VAL A O 1
ATOM 1547 N N . SER A 1 201 ? 0.402 1.866 13.080 1.00 98.81 201 SER A N 1
ATOM 1548 C CA . SER A 1 201 ? -0.301 1.902 11.793 1.00 98.81 201 SER A CA 1
ATOM 1549 C C . SER A 1 201 ? -1.303 0.755 11.657 1.00 98.81 201 SER A C 1
ATOM 1551 O O . SER A 1 201 ? -2.466 0.985 11.318 1.00 98.81 201 SER A O 1
ATOM 1553 N N . LEU A 1 202 ? -0.896 -0.467 12.004 1.00 98.94 202 LEU A N 1
ATOM 1554 C CA . LEU A 1 202 ? -1.758 -1.650 11.971 1.00 98.94 202 LEU A CA 1
ATOM 1555 C C . LEU A 1 202 ? -2.881 -1.585 13.014 1.00 98.94 202 LEU A C 1
ATOM 1557 O O . LEU A 1 202 ? -4.027 -1.873 12.683 1.00 98.94 202 LEU A O 1
ATOM 1561 N N . LEU A 1 203 ? -2.609 -1.129 14.243 1.00 98.88 203 LEU A N 1
ATOM 1562 C CA . LEU A 1 203 ? -3.656 -0.914 15.254 1.00 98.88 203 LEU A CA 1
ATOM 1563 C C . LEU A 1 203 ? -4.698 0.111 14.786 1.00 98.88 203 LEU A C 1
ATOM 1565 O O . LEU A 1 203 ? -5.896 -0.079 15.004 1.00 98.88 203 LEU A O 1
ATOM 1569 N N . THR A 1 204 ? -4.252 1.171 14.108 1.00 98.88 204 THR A N 1
ATOM 1570 C CA . THR A 1 204 ? -5.143 2.161 13.491 1.00 98.88 204 THR A CA 1
ATOM 1571 C C . THR A 1 204 ? -6.011 1.504 12.419 1.00 98.88 204 THR A C 1
ATOM 1573 O O . THR A 1 204 ? -7.233 1.646 12.454 1.00 98.88 204 THR A O 1
ATOM 1576 N N . LEU A 1 205 ? -5.420 0.711 11.518 1.00 98.81 205 LEU A N 1
ATOM 1577 C CA . LEU A 1 205 ? -6.173 -0.056 10.523 1.00 98.81 205 LEU A CA 1
ATOM 1578 C C . LEU A 1 205 ? -7.193 -0.997 11.179 1.00 98.81 205 LEU A C 1
ATOM 1580 O O . LEU A 1 205 ? -8.347 -1.013 10.759 1.00 98.81 205 LEU A O 1
ATOM 1584 N N . PHE A 1 206 ? -6.821 -1.734 12.229 1.00 98.81 206 PHE A N 1
ATOM 1585 C CA . PHE A 1 206 ? -7.734 -2.636 12.937 1.00 98.81 206 PHE A CA 1
ATOM 1586 C C . PHE A 1 206 ? -8.905 -1.891 13.575 1.00 98.81 206 PHE A C 1
ATOM 1588 O O . PHE A 1 206 ? -10.050 -2.330 13.427 1.00 98.81 206 PHE A O 1
ATOM 1595 N N . PHE A 1 207 ? -8.661 -0.732 14.193 1.00 98.75 207 PHE A N 1
ATOM 1596 C CA . PHE A 1 207 ? -9.732 0.135 14.679 1.00 98.75 207 PHE A CA 1
ATOM 1597 C C . PHE A 1 207 ? -10.657 0.560 13.536 1.00 98.75 207 PHE A C 1
ATOM 1599 O O . PHE A 1 207 ? -11.869 0.389 13.621 1.00 98.75 207 PHE A O 1
ATOM 1606 N N . PHE A 1 208 ? -10.120 1.058 12.429 1.00 98.62 208 PHE A N 1
ATOM 1607 C CA . PHE A 1 208 ? -10.942 1.468 11.295 1.00 98.62 208 PHE A CA 1
ATOM 1608 C C . PHE A 1 208 ? -11.653 0.282 10.614 1.00 98.62 208 PHE A C 1
ATOM 1610 O O . PHE A 1 208 ? -12.769 0.432 10.117 1.00 98.62 208 PHE A O 1
ATOM 1617 N N . SER A 1 209 ? -11.090 -0.924 10.655 1.00 98.00 209 SER A N 1
ATOM 1618 C CA . SER A 1 209 ? -11.693 -2.136 10.087 1.00 98.00 209 SER A CA 1
ATOM 1619 C C . SER A 1 209 ? -13.012 -2.509 10.761 1.00 98.00 209 SER A C 1
ATOM 1621 O O . SER A 1 209 ? -13.924 -2.994 10.095 1.00 98.00 209 SER A O 1
ATOM 1623 N N . GLN A 1 210 ? -13.143 -2.241 12.066 1.00 98.00 210 GLN A N 1
ATOM 1624 C CA . GLN A 1 210 ? -14.302 -2.634 12.868 1.00 98.00 210 GLN A CA 1
ATOM 1625 C C . GLN A 1 210 ? -14.658 -4.121 12.703 1.00 98.00 210 GLN A C 1
ATOM 1627 O O . GLN A 1 210 ? -15.808 -4.473 12.437 1.00 98.00 210 GLN A O 1
ATOM 1632 N N . THR A 1 211 ? -13.658 -4.990 12.829 1.00 97.69 211 THR A N 1
ATOM 1633 C CA . THR A 1 211 ? -13.780 -6.456 12.775 1.00 97.69 211 THR A CA 1
ATOM 1634 C C . THR A 1 211 ? -13.697 -7.064 14.172 1.00 97.69 211 THR A C 1
ATOM 1636 O O . THR A 1 211 ? -13.265 -6.400 15.115 1.00 97.69 211 THR A O 1
ATOM 1639 N N . LYS A 1 212 ? -14.131 -8.321 14.342 1.00 97.44 212 LYS A N 1
ATOM 1640 C CA . LYS A 1 212 ? -14.014 -8.999 15.647 1.00 97.44 212 LYS A CA 1
ATOM 1641 C C . LYS A 1 212 ? -12.547 -9.271 15.978 1.00 97.44 212 LYS A C 1
ATOM 1643 O O . LYS A 1 212 ? -12.126 -9.073 17.110 1.00 97.44 212 LYS A O 1
ATOM 1648 N N . GLU A 1 213 ? -11.791 -9.681 14.975 1.00 98.50 213 GLU A N 1
ATOM 1649 C CA . GLU A 1 213 ? -10.366 -9.980 15.014 1.00 98.50 213 GLU A CA 1
ATOM 1650 C C . GLU A 1 213 ? -9.569 -8.712 15.349 1.00 98.50 213 GLU A C 1
ATOM 1652 O O . GLU A 1 213 ? -8.738 -8.721 16.254 1.00 98.50 213 GLU A O 1
ATOM 1657 N N . GLY A 1 214 ? -9.893 -7.583 14.707 1.00 98.31 214 GLY A N 1
ATOM 1658 C CA . GLY A 1 214 ? -9.298 -6.285 15.024 1.00 98.31 214 GLY A CA 1
ATOM 1659 C C . GLY A 1 214 ? -9.567 -5.843 16.465 1.00 98.31 214 GLY A C 1
ATOM 1660 O O . GLY A 1 214 ? -8.644 -5.411 17.156 1.00 98.31 214 GLY A O 1
ATOM 1661 N N . ASP A 1 215 ? -10.799 -6.012 16.961 1.00 98.44 215 ASP A N 1
ATOM 1662 C CA . ASP A 1 215 ? -11.137 -5.710 18.360 1.00 98.44 215 ASP A CA 1
ATOM 1663 C C . ASP A 1 215 ? -10.353 -6.595 19.346 1.00 98.44 215 ASP A C 1
ATOM 1665 O O . ASP A 1 215 ? -9.894 -6.114 20.386 1.00 98.44 215 ASP A O 1
ATOM 1669 N N . GLN A 1 216 ? -10.173 -7.881 19.022 1.00 98.62 216 GLN A N 1
ATOM 1670 C CA . GLN A 1 216 ? -9.387 -8.818 19.829 1.00 98.62 216 GLN A CA 1
ATOM 1671 C C . GLN A 1 216 ? -7.910 -8.421 19.880 1.00 98.62 216 GLN A C 1
ATOM 1673 O O . GLN A 1 216 ? -7.333 -8.400 20.968 1.00 98.62 216 GLN A O 1
ATOM 1678 N N . ILE A 1 217 ? -7.312 -8.053 18.742 1.00 98.69 217 ILE A N 1
ATOM 1679 C CA . ILE A 1 217 ? -5.924 -7.580 18.690 1.00 98.69 217 ILE A CA 1
ATOM 1680 C C . ILE A 1 217 ? -5.744 -6.302 19.506 1.00 98.69 217 ILE A C 1
ATOM 1682 O O . ILE A 1 217 ? -4.790 -6.212 20.280 1.00 98.69 217 ILE A O 1
ATOM 1686 N N . LEU A 1 218 ? -6.661 -5.337 19.390 1.00 98.75 218 LEU A N 1
ATOM 1687 C CA . LEU A 1 218 ? -6.620 -4.111 20.189 1.00 98.75 218 LEU A CA 1
ATOM 1688 C C . LEU A 1 218 ? -6.657 -4.434 21.690 1.00 98.75 218 LEU A C 1
ATOM 1690 O O . LEU A 1 218 ? -5.806 -3.963 22.446 1.00 98.75 218 LEU A O 1
ATOM 1694 N N . ALA A 1 219 ? -7.603 -5.272 22.124 1.00 98.69 219 ALA A N 1
ATOM 1695 C CA . ALA A 1 219 ? -7.746 -5.661 23.525 1.00 98.69 219 ALA A CA 1
ATOM 1696 C C . ALA A 1 219 ? -6.511 -6.399 24.065 1.00 98.69 219 ALA A C 1
ATOM 1698 O O . ALA A 1 219 ? -6.016 -6.048 25.137 1.00 98.69 219 ALA A O 1
ATOM 1699 N N . ALA A 1 220 ? -5.999 -7.381 23.317 1.00 98.69 220 ALA A N 1
ATOM 1700 C CA . ALA A 1 220 ? -4.811 -8.141 23.694 1.00 98.69 220 ALA A CA 1
ATOM 1701 C C . ALA A 1 220 ? -3.577 -7.234 23.782 1.00 98.69 220 ALA A C 1
ATOM 1703 O O . ALA A 1 220 ? -2.872 -7.242 24.788 1.00 98.69 220 ALA A O 1
ATOM 1704 N N . THR A 1 221 ? -3.365 -6.386 22.772 1.00 98.75 221 THR A N 1
ATOM 1705 C CA . THR A 1 221 ? -2.207 -5.486 22.706 1.00 98.75 221 THR A CA 1
ATOM 1706 C C . THR A 1 221 ? -2.201 -4.488 23.856 1.00 98.75 221 THR A C 1
ATOM 1708 O O . THR A 1 221 ? -1.157 -4.265 24.455 1.00 98.75 221 THR A O 1
ATOM 1711 N N . ALA A 1 222 ? -3.354 -3.923 24.229 1.00 98.69 222 ALA A N 1
ATOM 1712 C CA . ALA A 1 222 ? -3.439 -2.977 25.342 1.00 98.69 222 ALA A CA 1
ATOM 1713 C C . ALA A 1 222 ? -2.999 -3.577 26.696 1.00 98.69 222 ALA A C 1
ATOM 1715 O O . ALA A 1 222 ? -2.630 -2.828 27.599 1.00 98.69 222 ALA A O 1
ATOM 1716 N N . GLN A 1 223 ? -3.041 -4.907 26.846 1.00 98.50 223 GLN A N 1
ATOM 1717 C CA . GLN A 1 223 ? -2.667 -5.624 28.073 1.00 98.50 223 GLN A CA 1
ATOM 1718 C C . GLN A 1 223 ? -1.310 -6.346 27.974 1.00 98.50 223 GLN A C 1
ATOM 1720 O O . GLN A 1 223 ? -0.808 -6.839 28.984 1.00 98.50 223 GLN A O 1
ATOM 1725 N N . ASP A 1 224 ? -0.702 -6.415 26.789 1.00 98.25 224 ASP A N 1
ATOM 1726 C CA . ASP A 1 224 ? 0.523 -7.178 26.544 1.00 98.25 224 ASP A CA 1
ATOM 1727 C C . ASP A 1 224 ? 1.761 -6.424 27.042 1.00 98.25 224 ASP A C 1
ATOM 1729 O O . ASP A 1 224 ? 2.288 -5.541 26.368 1.00 98.25 224 ASP A O 1
ATOM 1733 N N . SER A 1 225 ? 2.259 -6.786 28.227 1.00 97.75 225 SER A N 1
ATOM 1734 C CA . SER A 1 225 ? 3.439 -6.161 28.833 1.00 97.75 225 SER A CA 1
ATOM 1735 C C . SER A 1 225 ? 4.752 -6.379 28.085 1.00 97.75 225 SER A C 1
ATOM 1737 O O . SER A 1 225 ? 5.726 -5.704 28.416 1.00 97.75 225 SER A O 1
ATOM 1739 N N . SER A 1 226 ? 4.790 -7.269 27.089 1.00 97.69 226 SER A N 1
ATOM 1740 C CA . SER A 1 226 ? 5.947 -7.423 26.204 1.00 97.69 226 SER A CA 1
ATOM 1741 C C . SER A 1 226 ? 6.003 -6.360 25.100 1.00 97.69 226 SER A C 1
ATOM 1743 O O . SER A 1 226 ? 7.058 -6.166 24.493 1.00 97.69 226 SER A O 1
ATOM 1745 N N . ARG A 1 227 ? 4.895 -5.650 24.843 1.00 98.06 227 ARG A N 1
ATOM 1746 C CA . ARG A 1 227 ? 4.833 -4.525 23.900 1.00 98.06 227 ARG A CA 1
ATOM 1747 C C . ARG A 1 227 ? 5.246 -3.227 24.584 1.00 98.06 227 ARG A C 1
ATOM 1749 O O . ARG A 1 227 ? 5.115 -3.066 25.799 1.00 98.06 227 ARG A O 1
ATOM 1756 N N . SER A 1 228 ? 5.718 -2.275 23.787 1.00 98.44 228 SER A N 1
ATOM 1757 C CA . SER A 1 228 ? 6.115 -0.971 24.305 1.00 98.44 228 SER A CA 1
ATOM 1758 C C . SER A 1 228 ? 4.929 -0.157 24.813 1.00 98.44 228 SER A C 1
ATOM 1760 O O . SER A 1 228 ? 3.774 -0.369 24.434 1.00 98.44 228 SER A O 1
ATOM 1762 N N . GLU A 1 229 ? 5.213 0.812 25.681 1.00 98.50 229 GLU A N 1
ATOM 1763 C CA . GLU A 1 229 ? 4.188 1.691 26.239 1.00 98.50 229 GLU A CA 1
ATOM 1764 C C . GLU A 1 229 ? 3.423 2.460 25.154 1.00 98.50 229 GLU A C 1
ATOM 1766 O O . GLU A 1 229 ? 2.196 2.512 25.211 1.00 98.50 229 GLU A O 1
ATOM 1771 N N . THR A 1 230 ? 4.115 2.968 24.131 1.00 98.38 230 THR A N 1
ATOM 1772 C CA . THR A 1 230 ? 3.503 3.652 22.981 1.00 98.38 230 THR A CA 1
ATOM 1773 C C . THR A 1 230 ? 2.431 2.793 22.314 1.00 98.38 230 THR A C 1
ATOM 1775 O O . THR A 1 230 ? 1.301 3.238 22.113 1.00 98.38 230 THR A O 1
ATOM 1778 N N . VAL A 1 231 ? 2.764 1.538 22.016 1.00 98.75 231 VAL A N 1
ATOM 1779 C CA . VAL A 1 231 ? 1.894 0.613 21.281 1.00 98.75 231 VAL A CA 1
ATOM 1780 C C . VAL A 1 231 ? 0.691 0.205 22.134 1.00 98.75 231 VAL A C 1
ATOM 1782 O O . VAL A 1 231 ? -0.446 0.219 21.655 1.00 98.75 231 VAL A O 1
ATOM 1785 N N . ARG A 1 232 ? 0.910 -0.082 23.425 1.00 98.75 232 ARG A N 1
ATOM 1786 C CA . ARG A 1 232 ? -0.184 -0.367 24.370 1.00 98.75 232 ARG A CA 1
ATOM 1787 C C . ARG A 1 232 ? -1.129 0.823 24.527 1.00 98.75 232 ARG A C 1
ATOM 1789 O O . ARG A 1 232 ? -2.347 0.641 24.519 1.00 98.75 232 ARG A O 1
ATOM 1796 N N . ASN A 1 233 ? -0.581 2.033 24.645 1.00 98.69 233 ASN A N 1
ATOM 1797 C CA . ASN A 1 233 ? -1.361 3.259 24.808 1.00 98.69 233 ASN A CA 1
ATOM 1798 C C . ASN A 1 233 ? -2.199 3.567 23.564 1.00 98.69 233 ASN A C 1
ATOM 1800 O O . ASN A 1 233 ? -3.358 3.961 23.699 1.00 98.69 233 ASN A O 1
ATOM 1804 N N . GLU A 1 234 ? -1.665 3.335 22.364 1.00 98.69 234 GLU A N 1
ATOM 1805 C CA . GLU A 1 234 ? -2.434 3.501 21.129 1.00 98.69 234 GLU A CA 1
ATOM 1806 C C . GLU A 1 234 ? -3.596 2.497 21.046 1.00 98.69 234 GLU A C 1
ATOM 1808 O O . GLU A 1 234 ? -4.730 2.881 20.748 1.00 98.69 234 GLU A O 1
ATOM 1813 N N . ALA A 1 235 ? -3.369 1.226 21.397 1.00 98.81 235 ALA A N 1
ATOM 1814 C CA . ALA A 1 235 ? -4.445 0.236 21.470 1.00 98.81 235 ALA A CA 1
ATOM 1815 C C . ALA A 1 235 ? -5.527 0.641 22.494 1.00 98.81 235 ALA A C 1
ATOM 1817 O O . ALA A 1 235 ? -6.724 0.626 22.191 1.00 98.81 235 ALA A O 1
ATOM 1818 N N . ALA A 1 236 ? -5.119 1.077 23.692 1.00 98.75 236 ALA A N 1
ATOM 1819 C CA . ALA A 1 236 ? -6.028 1.538 24.743 1.00 98.75 236 ALA A CA 1
ATOM 1820 C C . ALA A 1 236 ? -6.843 2.774 24.324 1.00 98.75 236 ALA A C 1
ATOM 1822 O O . ALA A 1 236 ? -8.043 2.857 24.610 1.00 98.75 236 ALA A O 1
ATOM 1823 N N . LYS A 1 237 ? -6.223 3.715 23.603 1.00 98.62 237 LYS A N 1
ATOM 1824 C CA . LYS A 1 237 ? -6.886 4.887 23.015 1.00 98.62 237 LYS A CA 1
ATOM 1825 C C . LYS A 1 237 ? -8.011 4.469 22.070 1.00 98.62 237 LYS A C 1
ATOM 1827 O O . LYS A 1 237 ? -9.119 4.994 22.198 1.00 98.62 237 LYS A O 1
ATOM 1832 N N . TRP A 1 238 ? -7.779 3.508 21.175 1.00 98.50 238 TRP A N 1
ATOM 1833 C CA . TRP A 1 238 ? -8.816 3.029 20.253 1.00 98.50 238 TRP A CA 1
ATOM 1834 C C . TRP A 1 238 ? -9.954 2.287 20.958 1.00 98.50 238 TRP A C 1
ATOM 1836 O O . TRP A 1 238 ? -11.125 2.524 20.648 1.00 98.50 238 TRP A O 1
ATOM 1846 N N . ILE A 1 239 ? -9.646 1.471 21.971 1.00 98.50 239 ILE A N 1
ATOM 1847 C CA . ILE A 1 239 ? -10.665 0.827 22.818 1.00 98.50 239 ILE A CA 1
ATOM 1848 C C . ILE A 1 239 ? -11.539 1.884 23.505 1.00 98.50 239 ILE A C 1
ATOM 1850 O O . ILE A 1 239 ? -12.772 1.774 23.506 1.00 98.50 239 ILE A O 1
ATOM 1854 N N . LYS A 1 240 ? -10.915 2.924 24.075 1.00 98.19 240 LYS A N 1
ATOM 1855 C CA . LYS A 1 240 ? -11.625 4.038 24.712 1.00 98.19 240 LYS A CA 1
ATOM 1856 C C . LYS A 1 240 ? -12.504 4.779 23.704 1.00 98.19 240 LYS A C 1
ATOM 1858 O O . LYS A 1 240 ? -13.686 4.963 23.980 1.00 98.19 240 LYS A O 1
ATOM 1863 N N . ALA A 1 241 ? -11.976 5.130 22.533 1.00 97.50 241 ALA A N 1
ATOM 1864 C CA . ALA A 1 241 ? -12.736 5.805 21.480 1.00 97.50 241 ALA A CA 1
ATOM 1865 C C . ALA A 1 241 ? -13.974 4.993 21.057 1.00 97.50 241 ALA A C 1
ATOM 1867 O O . ALA A 1 241 ? -15.083 5.526 21.010 1.00 97.50 241 ALA A O 1
ATOM 1868 N N . ALA A 1 242 ? -13.825 3.680 20.845 1.00 97.06 242 ALA A N 1
ATOM 1869 C CA . ALA A 1 242 ? -14.951 2.804 20.527 1.00 97.06 242 ALA A CA 1
ATOM 1870 C C . ALA A 1 242 ? -15.985 2.735 21.665 1.00 97.06 242 ALA A C 1
ATOM 1872 O O . ALA A 1 242 ? -17.193 2.672 21.418 1.00 97.06 242 ALA A O 1
ATOM 1873 N N . LYS A 1 243 ? -15.534 2.754 22.927 1.00 96.50 243 LYS A N 1
ATOM 1874 C CA . LYS A 1 243 ? -16.425 2.798 24.092 1.00 96.50 243 LYS A CA 1
ATOM 1875 C C . LYS A 1 243 ? -17.222 4.098 24.136 1.00 96.50 243 LYS A C 1
ATOM 1877 O O . LYS A 1 243 ? -18.445 4.021 24.249 1.00 96.50 243 LYS A O 1
ATOM 1882 N N . ASP A 1 244 ? -16.558 5.236 23.987 1.00 95.75 244 ASP A N 1
ATOM 1883 C CA . ASP A 1 244 ? -17.177 6.564 24.033 1.00 95.75 244 ASP A CA 1
ATOM 1884 C C . ASP A 1 244 ? -18.227 6.734 22.919 1.00 95.75 244 ASP A C 1
ATOM 1886 O O . ASP A 1 244 ? -19.336 7.203 23.163 1.00 95.75 244 ASP A O 1
ATOM 1890 N N . VAL A 1 245 ? -17.939 6.253 21.707 1.00 95.25 245 VAL A N 1
ATOM 1891 C CA . VAL A 1 245 ? -18.893 6.277 20.584 1.00 95.25 245 VAL A CA 1
ATOM 1892 C C . VAL A 1 245 ? -20.124 5.404 20.844 1.00 95.25 245 VAL A C 1
ATOM 1894 O O . VAL A 1 245 ? -21.242 5.755 20.456 1.00 95.25 245 VAL A O 1
ATOM 1897 N N . SER A 1 246 ? -19.940 4.252 21.487 1.00 92.25 246 SER A N 1
ATOM 1898 C CA . SER A 1 246 ? -21.027 3.293 21.690 1.00 92.25 246 SER A CA 1
ATOM 1899 C C . SER A 1 246 ? -22.060 3.709 22.738 1.00 92.25 246 SER A C 1
ATOM 1901 O O . SER A 1 246 ? -23.195 3.238 22.694 1.00 92.25 246 SER A O 1
ATOM 1903 N N . THR A 1 247 ? -21.677 4.564 23.691 1.00 91.12 247 THR A N 1
ATOM 1904 C CA . THR A 1 247 ? -22.584 5.069 24.732 1.00 91.12 247 THR A CA 1
ATOM 1905 C C . THR A 1 247 ? -23.439 6.229 24.225 1.00 91.12 247 THR A C 1
ATOM 1907 O O . THR A 1 247 ? -24.465 6.549 24.831 1.00 91.12 247 THR A O 1
ATOM 1910 N N . ALA A 1 248 ? -23.067 6.831 23.091 1.00 89.56 248 ALA A N 1
ATOM 1911 C CA . ALA A 1 248 ? -23.852 7.867 22.444 1.00 89.56 248 ALA A CA 1
ATOM 1912 C C . ALA A 1 248 ? -25.174 7.292 21.904 1.00 89.56 248 ALA A C 1
ATOM 1914 O O . ALA A 1 248 ? -25.212 6.386 21.068 1.00 89.56 248 ALA A O 1
ATOM 1915 N N . LYS A 1 249 ? -26.297 7.846 22.373 1.00 80.25 249 LYS A N 1
ATOM 1916 C CA . LYS A 1 249 ? -27.633 7.489 21.886 1.00 80.25 249 LYS A CA 1
ATOM 1917 C C . LYS A 1 249 ? -27.891 8.184 20.549 1.00 80.25 249 LYS A C 1
ATOM 1919 O O . LYS A 1 249 ? -28.268 9.350 20.523 1.00 80.25 249 LYS A O 1
ATOM 1924 N N . SER A 1 250 ? -27.729 7.468 19.441 1.00 85.31 250 SER A N 1
ATOM 1925 C CA . SER A 1 250 ? -28.048 7.967 18.095 1.00 85.31 250 SER A CA 1
ATOM 1926 C C . SER A 1 250 ? -28.894 6.954 17.318 1.00 85.31 250 SER A C 1
ATOM 1928 O O . SER A 1 250 ? -28.753 5.741 17.475 1.00 85.31 250 SER A O 1
ATOM 1930 N N . LYS A 1 251 ? -29.800 7.405 16.448 1.00 89.44 251 LYS A N 1
ATOM 1931 C CA . LYS A 1 251 ? -30.407 6.511 15.453 1.00 89.44 251 LYS A CA 1
ATOM 1932 C C . LYS A 1 251 ? -29.433 6.406 14.282 1.00 89.44 251 LYS A C 1
ATOM 1934 O O . LYS A 1 251 ? -29.237 7.388 13.579 1.00 89.44 251 LYS A O 1
ATOM 1939 N N . VAL A 1 252 ? -28.835 5.234 14.074 1.00 92.25 252 VAL A N 1
ATOM 1940 C CA . VAL A 1 252 ? -27.928 4.995 12.943 1.00 92.25 252 VAL A CA 1
ATOM 1941 C C . VAL A 1 252 ? -28.737 4.498 11.742 1.00 92.25 252 VAL A C 1
ATOM 1943 O O . VAL A 1 252 ? -29.321 3.419 11.831 1.00 92.25 252 VAL A O 1
ATOM 1946 N N . PRO A 1 253 ? -28.814 5.252 10.630 1.00 92.81 253 PRO A N 1
ATOM 1947 C CA . PRO A 1 253 ? -29.518 4.798 9.438 1.00 92.81 253 PRO A CA 1
ATOM 1948 C C . PRO A 1 253 ? -28.650 3.855 8.589 1.00 92.81 253 PRO A C 1
ATOM 1950 O O . PRO A 1 253 ? -27.457 4.115 8.386 1.00 92.81 253 PRO A O 1
ATOM 1953 N N . GLY A 1 254 ? -29.286 2.830 8.015 1.00 95.12 254 GLY A N 1
ATOM 1954 C CA . GLY A 1 254 ? -28.677 1.846 7.111 1.00 95.12 254 GLY A CA 1
ATOM 1955 C C . GLY A 1 254 ? -28.127 0.601 7.813 1.00 95.12 254 GLY A C 1
ATOM 1956 O O . GLY A 1 254 ? -28.049 0.546 9.040 1.00 95.12 254 GLY A O 1
ATOM 1957 N N . SER A 1 255 ? -27.761 -0.405 7.019 1.00 96.25 255 SER A N 1
ATOM 1958 C CA . SER A 1 255 ? -27.037 -1.586 7.496 1.00 96.25 255 SER A CA 1
ATOM 1959 C C . SER A 1 255 ? -25.541 -1.295 7.661 1.00 96.25 255 SER A C 1
ATOM 1961 O O . SER A 1 255 ? -25.018 -0.314 7.131 1.00 96.25 255 SER A O 1
ATOM 1963 N N . GLU A 1 256 ? -24.842 -2.166 8.390 1.00 96.12 256 GLU A N 1
ATOM 1964 C CA . GLU A 1 256 ? -23.381 -2.111 8.513 1.00 96.12 256 GLU A CA 1
ATOM 1965 C C . GLU A 1 256 ? -22.702 -2.166 7.136 1.00 96.12 256 GLU A C 1
ATOM 1967 O O . GLU A 1 256 ? -21.847 -1.334 6.842 1.00 96.12 256 GLU A O 1
ATOM 1972 N N . GLU A 1 257 ? -23.171 -3.060 6.265 1.00 96.62 257 GLU A N 1
ATOM 1973 C CA . GLU A 1 257 ? -22.671 -3.235 4.898 1.00 96.62 257 GLU A CA 1
ATOM 1974 C C . GLU A 1 257 ? -22.776 -1.950 4.066 1.00 96.62 257 GLU A C 1
ATOM 1976 O O . GLU A 1 257 ? -21.793 -1.469 3.510 1.00 96.62 257 GLU A O 1
ATOM 1981 N N . GLN A 1 258 ? -23.943 -1.299 4.089 1.00 97.81 258 GLN A N 1
ATOM 1982 C CA . GLN A 1 258 ? -24.164 -0.031 3.385 1.00 97.81 258 GLN A CA 1
ATOM 1983 C C . GLN A 1 258 ? -23.282 1.109 3.911 1.00 97.81 258 GLN A C 1
ATOM 1985 O O . GLN A 1 258 ? -23.053 2.102 3.218 1.00 97.81 258 GLN A O 1
ATOM 1990 N N . ILE A 1 259 ? -22.864 1.060 5.178 1.00 98.00 259 ILE A N 1
ATOM 1991 C CA . ILE A 1 259 ? -21.951 2.062 5.739 1.00 98.00 259 ILE A CA 1
ATOM 1992 C C . ILE A 1 259 ? -20.515 1.761 5.306 1.00 98.00 259 ILE A C 1
ATOM 1994 O O . ILE A 1 259 ? -19.811 2.694 4.927 1.00 98.00 259 ILE A O 1
ATOM 1998 N N . ARG A 1 260 ? -20.102 0.487 5.293 1.00 97.75 260 ARG A N 1
ATOM 1999 C CA . ARG A 1 260 ? -18.785 0.063 4.790 1.00 97.75 260 ARG A CA 1
ATOM 2000 C C . ARG A 1 260 ? -18.599 0.432 3.320 1.00 97.75 260 ARG A C 1
ATOM 2002 O O . ARG A 1 260 ? -17.611 1.080 2.995 1.00 97.75 260 ARG A O 1
ATOM 2009 N N . GLU A 1 261 ? -19.583 0.136 2.474 1.00 97.25 261 GLU A N 1
ATOM 2010 C CA . GLU A 1 261 ? -19.551 0.474 1.046 1.00 97.25 261 GLU A CA 1
ATOM 2011 C C . GLU A 1 261 ? -19.434 1.991 0.817 1.00 97.25 261 GLU A C 1
ATOM 2013 O O . GLU A 1 261 ? -18.603 2.459 0.037 1.00 97.25 261 GLU A O 1
ATOM 2018 N N . ARG A 1 262 ? -20.229 2.796 1.538 1.00 98.06 262 ARG A N 1
ATOM 2019 C CA . ARG A 1 262 ? -20.136 4.265 1.461 1.00 98.06 262 ARG A CA 1
ATOM 2020 C C . ARG A 1 262 ? -18.790 4.787 1.944 1.00 98.06 262 ARG A C 1
ATOM 2022 O O . ARG A 1 262 ? -18.289 5.750 1.371 1.00 98.06 262 ARG A O 1
ATOM 2029 N N . ARG A 1 263 ? -18.209 4.166 2.973 1.00 98.06 263 ARG A N 1
ATOM 2030 C CA . ARG A 1 263 ? -16.892 4.540 3.491 1.00 98.06 263 ARG A CA 1
ATOM 2031 C C . ARG A 1 263 ? -15.799 4.246 2.469 1.00 98.06 263 ARG A C 1
ATOM 2033 O O . ARG A 1 263 ? -14.999 5.134 2.209 1.00 98.06 263 ARG A O 1
ATOM 2040 N N . ALA A 1 264 ? -15.807 3.059 1.864 1.00 97.25 264 ALA A N 1
ATOM 2041 C CA . ALA A 1 264 ? -14.880 2.698 0.791 1.00 97.25 264 ALA A CA 1
ATOM 2042 C C . ALA A 1 264 ? -14.963 3.703 -0.371 1.00 97.25 264 ALA A C 1
ATOM 2044 O O . ALA A 1 264 ? -13.960 4.302 -0.744 1.00 97.25 264 ALA A O 1
ATOM 2045 N N . LYS A 1 265 ? -16.181 4.005 -0.850 1.00 97.50 265 LYS A N 1
ATOM 2046 C CA . LYS A 1 265 ? -16.409 5.030 -1.885 1.00 97.50 265 LYS A CA 1
ATOM 2047 C C . LYS A 1 265 ? -15.904 6.412 -1.469 1.00 97.50 265 LYS A C 1
ATOM 2049 O O . LYS A 1 265 ? -15.316 7.119 -2.280 1.00 97.50 265 LYS A O 1
ATOM 2054 N N . ARG A 1 266 ? -16.125 6.813 -0.212 1.00 97.75 266 ARG A N 1
ATOM 2055 C CA . ARG A 1 266 ? -15.703 8.127 0.287 1.00 97.75 266 ARG A CA 1
ATOM 2056 C C . ARG A 1 266 ? -14.186 8.278 0.324 1.00 97.75 266 ARG A C 1
ATOM 2058 O O . ARG A 1 266 ? -13.694 9.353 -0.013 1.00 97.75 266 ARG A O 1
ATOM 2065 N N . LEU A 1 267 ? -13.483 7.209 0.692 1.00 97.19 267 LEU A N 1
ATOM 2066 C CA . LEU A 1 267 ? -12.023 7.150 0.713 1.00 97.19 267 LEU A CA 1
ATOM 2067 C C . LEU A 1 267 ? -11.397 7.162 -0.688 1.00 97.19 267 LEU A C 1
ATOM 2069 O O . LEU A 1 267 ? -10.187 7.312 -0.783 1.00 97.19 267 LEU A O 1
ATOM 2073 N N . GLY A 1 268 ? -12.189 7.087 -1.764 1.00 95.94 268 GLY A N 1
ATOM 2074 C CA . GLY A 1 268 ? -11.719 7.369 -3.125 1.00 95.94 268 GLY A CA 1
ATOM 2075 C C . GLY A 1 268 ? -11.318 8.828 -3.355 1.00 95.94 268 GLY A C 1
ATOM 2076 O O . GLY A 1 268 ? -10.562 9.117 -4.272 1.00 95.94 268 GLY A O 1
ATOM 2077 N N . ASN A 1 269 ? -11.772 9.747 -2.501 1.00 95.25 269 ASN A N 1
ATOM 2078 C CA . ASN A 1 269 ? -11.276 11.119 -2.470 1.00 95.25 269 ASN A CA 1
ATOM 2079 C C . ASN A 1 269 ? -10.290 11.254 -1.310 1.00 95.25 269 ASN A C 1
ATOM 2081 O O . ASN A 1 269 ? -10.659 10.993 -0.168 1.00 95.25 269 ASN A O 1
ATOM 2085 N N . VAL A 1 270 ? -9.063 11.693 -1.576 1.00 94.94 270 VAL A N 1
ATOM 2086 C CA . VAL A 1 270 ? -8.035 11.848 -0.540 1.00 94.94 270 VAL A CA 1
ATOM 2087 C C . VAL A 1 270 ? -8.056 13.280 -0.004 1.00 94.94 270 VAL A C 1
ATOM 2089 O O . VAL A 1 270 ? -7.457 14.175 -0.594 1.00 94.94 270 VAL A O 1
ATOM 2092 N N . SER A 1 271 ? -8.764 13.508 1.105 1.00 94.50 271 SER A N 1
ATOM 2093 C CA . SER A 1 271 ? -8.864 14.826 1.751 1.00 94.50 271 SER A CA 1
ATOM 2094 C C . SER A 1 271 ? -9.163 14.721 3.251 1.00 94.50 271 SER A C 1
ATOM 2096 O O . SER A 1 271 ? -9.537 13.657 3.753 1.00 94.50 271 SER A O 1
ATOM 2098 N N . ASP A 1 272 ? -9.041 15.828 3.982 1.00 91.25 272 ASP A N 1
ATOM 2099 C CA . ASP A 1 272 ? -9.367 15.859 5.415 1.00 91.25 272 ASP A CA 1
ATOM 2100 C C . ASP A 1 272 ? -10.862 15.623 5.663 1.00 91.25 272 ASP A C 1
ATOM 2102 O O . ASP A 1 272 ? -11.246 14.903 6.586 1.00 91.25 272 ASP A O 1
ATOM 2106 N N . GLU A 1 273 ? -11.721 16.140 4.783 1.00 94.62 273 GLU A N 1
ATOM 2107 C CA . GLU A 1 273 ? -13.162 15.894 4.825 1.00 94.62 273 GLU A CA 1
ATOM 2108 C C . GLU A 1 273 ? -13.477 14.419 4.569 1.00 94.62 273 GLU A C 1
ATOM 2110 O O . GLU A 1 273 ? -14.364 13.855 5.206 1.00 94.62 273 GLU A O 1
ATOM 2115 N N . ALA A 1 274 ? -12.750 13.770 3.653 1.00 95.56 274 ALA A N 1
ATOM 2116 C CA . ALA A 1 274 ? -12.940 12.350 3.378 1.00 95.56 274 ALA A CA 1
ATOM 2117 C C . ALA A 1 274 ? -12.589 11.481 4.581 1.00 95.56 274 ALA A C 1
ATOM 2119 O O . ALA A 1 274 ? -13.327 10.547 4.906 1.00 95.56 274 ALA A O 1
ATOM 2120 N N . LEU A 1 275 ? -11.501 11.827 5.269 1.00 95.06 275 LEU A N 1
ATOM 2121 C CA . LEU A 1 275 ? -11.091 11.150 6.487 1.00 95.06 275 LEU A CA 1
ATOM 2122 C C . LEU A 1 275 ? -12.095 11.377 7.625 1.00 95.06 275 LEU A C 1
ATOM 2124 O O . LEU A 1 275 ? -12.465 10.417 8.303 1.00 95.06 275 LEU A O 1
ATOM 2128 N N . SER A 1 276 ? -12.584 12.609 7.796 1.00 96.50 276 SER A N 1
ATOM 2129 C CA . SER A 1 276 ? -13.631 12.932 8.774 1.00 96.50 276 SER A CA 1
ATOM 2130 C C . SER A 1 276 ? -14.905 12.124 8.517 1.00 96.50 276 SER A C 1
ATOM 2132 O O . SER A 1 276 ? -15.419 11.460 9.417 1.00 96.50 276 SER A O 1
ATOM 2134 N N . ASP A 1 277 ? -15.375 12.086 7.269 1.00 97.69 277 ASP A N 1
ATOM 2135 C CA . ASP A 1 277 ? -16.555 11.310 6.885 1.00 97.69 277 ASP A CA 1
ATOM 2136 C C . ASP A 1 277 ? -16.341 9.801 7.110 1.00 97.69 277 ASP A C 1
ATOM 2138 O O . ASP A 1 277 ? -17.243 9.089 7.566 1.00 97.69 277 ASP A O 1
ATOM 2142 N N . ALA A 1 278 ? -15.139 9.286 6.829 1.00 97.38 278 ALA A N 1
ATOM 2143 C CA . ALA A 1 278 ? -14.792 7.893 7.095 1.00 97.38 278 ALA A CA 1
ATOM 2144 C C . ALA A 1 278 ? -14.762 7.574 8.601 1.00 97.38 278 ALA A C 1
ATOM 2146 O O . ALA A 1 278 ? -15.186 6.485 9.011 1.00 97.38 278 ALA A O 1
ATOM 2147 N N . GLN A 1 279 ? -14.315 8.511 9.439 1.00 97.88 279 GLN A N 1
ATOM 2148 C CA . GLN A 1 279 ? -14.348 8.397 10.897 1.00 97.88 279 GLN A CA 1
ATOM 2149 C C . GLN A 1 279 ? -15.786 8.411 11.439 1.00 97.88 279 GLN A C 1
ATOM 2151 O O . GLN A 1 279 ? -16.136 7.583 12.289 1.00 97.88 279 GLN A O 1
ATOM 2156 N N . ASP A 1 280 ? -16.656 9.260 10.897 1.00 97.69 280 ASP A N 1
ATOM 2157 C CA . ASP A 1 280 ? -18.082 9.286 11.238 1.00 97.69 280 ASP A CA 1
ATOM 2158 C C . ASP A 1 280 ? -18.778 7.974 10.856 1.00 97.69 280 ASP A C 1
ATOM 2160 O O . ASP A 1 280 ? -19.546 7.395 11.635 1.00 97.69 280 ASP A O 1
ATOM 2164 N N . MET A 1 281 ? -18.474 7.438 9.673 1.00 98.25 281 MET A N 1
ATOM 2165 C CA . MET A 1 281 ? -18.978 6.133 9.240 1.00 98.25 281 MET A CA 1
ATOM 2166 C C . MET A 1 281 ? -18.456 4.992 10.120 1.00 98.25 281 MET A C 1
ATOM 2168 O O . MET A 1 281 ? -19.224 4.103 10.490 1.00 98.25 281 MET A O 1
ATOM 2172 N N . THR A 1 282 ? -17.191 5.047 10.537 1.00 98.19 282 THR A N 1
ATOM 2173 C CA . THR A 1 282 ? -16.608 4.093 11.495 1.00 98.19 282 THR A CA 1
ATOM 2174 C C . THR A 1 282 ? -17.338 4.149 12.839 1.00 98.19 282 THR A C 1
ATOM 2176 O O . THR A 1 282 ? -17.706 3.110 13.390 1.00 98.19 282 THR A O 1
ATOM 2179 N N . SER A 1 283 ? -17.668 5.351 13.317 1.00 97.81 283 SER A N 1
ATOM 2180 C CA . SER A 1 283 ? -18.438 5.547 14.550 1.00 97.81 283 SER A CA 1
ATOM 2181 C C . SER A 1 283 ? -19.838 4.929 14.476 1.00 97.81 283 SER A C 1
ATOM 2183 O O . SER A 1 283 ? -20.310 4.278 15.411 1.00 97.81 283 SER A O 1
ATOM 2185 N N . ARG A 1 284 ? -20.497 5.060 13.324 1.00 97.50 284 ARG A N 1
ATOM 2186 C CA . ARG A 1 284 ? -21.804 4.441 13.073 1.00 97.50 284 ARG A CA 1
ATOM 2187 C C . ARG A 1 284 ? -21.733 2.913 13.029 1.00 97.50 284 ARG A C 1
ATOM 2189 O O . ARG A 1 284 ? -22.639 2.259 13.545 1.00 97.50 284 ARG A O 1
ATOM 2196 N N . ILE A 1 285 ? -20.668 2.341 12.462 1.00 97.56 285 ILE A N 1
ATOM 2197 C CA . ILE A 1 285 ? -20.435 0.886 12.475 1.00 97.56 285 ILE A CA 1
ATOM 2198 C C . ILE A 1 285 ? -20.283 0.386 13.919 1.00 97.56 285 ILE A C 1
ATOM 2200 O O . ILE A 1 285 ? -20.958 -0.573 14.298 1.00 97.56 285 ILE A O 1
ATOM 2204 N N . ILE A 1 286 ? -19.487 1.071 14.752 1.00 97.44 286 ILE A N 1
ATOM 2205 C CA . ILE A 1 286 ? -19.330 0.747 16.184 1.00 97.44 286 ILE A CA 1
ATOM 2206 C C . ILE A 1 286 ? -20.699 0.682 16.881 1.00 97.44 286 ILE A C 1
ATOM 2208 O O . ILE A 1 286 ? -21.006 -0.283 17.584 1.00 97.44 286 ILE A O 1
ATOM 2212 N N . GLN A 1 287 ? -21.545 1.692 16.663 1.00 96.19 287 GLN A N 1
ATOM 2213 C CA . GLN A 1 287 ? -22.880 1.777 17.265 1.00 96.19 287 GLN A CA 1
ATOM 2214 C C . GLN A 1 287 ? -23.815 0.644 16.819 1.00 96.19 287 GLN A C 1
ATOM 2216 O O . GLN A 1 287 ? -24.609 0.163 17.628 1.00 96.19 287 GLN A O 1
ATOM 2221 N N . LEU A 1 288 ? -23.733 0.200 15.559 1.00 95.12 288 LEU A N 1
ATOM 2222 C CA . LEU A 1 288 ? -24.518 -0.938 15.067 1.00 95.12 288 LEU A CA 1
ATOM 2223 C C . LEU A 1 288 ? -24.044 -2.267 15.661 1.00 95.12 288 LEU A C 1
ATOM 2225 O O . LEU A 1 288 ? -24.877 -3.079 16.062 1.00 95.12 288 LEU A O 1
ATOM 2229 N N . ARG A 1 289 ? -22.725 -2.484 15.747 1.00 94.44 289 ARG A N 1
ATOM 2230 C CA . ARG A 1 289 ? -22.140 -3.739 16.244 1.00 94.44 289 ARG A CA 1
ATOM 2231 C C . ARG A 1 289 ? -22.448 -3.990 17.722 1.00 94.44 289 ARG A C 1
ATOM 2233 O O . ARG A 1 289 ? -22.672 -5.135 18.083 1.00 94.44 289 ARG A O 1
ATOM 2240 N N . ARG A 1 290 ? -22.527 -2.947 18.563 1.00 87.88 290 ARG A N 1
ATOM 2241 C CA . ARG A 1 290 ? -22.819 -3.088 20.011 1.00 87.88 290 ARG A CA 1
ATOM 2242 C C . ARG A 1 290 ? -24.294 -3.294 20.369 1.00 87.88 290 ARG A C 1
ATOM 2244 O O . ARG A 1 290 ? -24.603 -3.509 21.535 1.00 87.88 290 ARG A O 1
ATOM 2251 N N . ARG A 1 291 ? -25.210 -3.160 19.405 1.00 81.06 291 ARG A N 1
ATOM 2252 C CA . ARG A 1 291 ? -26.649 -3.408 19.616 1.00 81.06 291 ARG A CA 1
ATOM 2253 C C . ARG A 1 291 ? -27.054 -4.862 19.398 1.00 81.06 291 ARG A C 1
ATOM 2255 O O . ARG A 1 291 ? -28.171 -5.212 19.766 1.00 81.06 291 ARG A O 1
ATOM 2262 N N . LYS A 1 292 ? -26.202 -5.637 18.731 1.00 70.06 292 LYS A N 1
ATOM 2263 C CA . LYS A 1 292 ? -26.379 -7.073 18.511 1.00 70.06 292 LYS A CA 1
ATOM 2264 C C . LYS A 1 292 ? -25.827 -7.831 19.710 1.00 70.06 292 LYS A C 1
ATOM 2266 O O . LYS A 1 292 ? -26.443 -8.860 20.048 1.00 70.06 292 LYS A O 1
#